Protein AF-W5U7S0-F1 (afdb_monomer)

Mean predicted aligned error: 13.11 Å

Sequence (199 aa):
SKKQFGIPKVQNPGPFTLYNASVSVSYALDIFGGNRRALEALMAQVDYQAFEFEAARLSLAGNVVSTAVRRASLQQQIALTQSLKDTQAQQLSIMQGRFAAGGVSQLDVRTQRTALAQIRASLPPLATQLAQADHQLAILLGVAPSKADFGDITLDSLHLPDTLPLTLPSTLARERPDIRASEALLHQASAKSAWRRRT

InterPro domains:
  IPR003423 Outer membrane efflux protein [PF02321] (17-142)
  IPR010131 Multidrug resistance outer membrane protein MdtP/Nodulation protein T-like [PTHR30203] (15-191)

Nearest PDB structures (foldseek):
  5iuy-assembly1_A  TM=9.440E-01  e=6.219E-05  Pseudomonas aeruginosa PAO1
  5azs-assembly1_B  TM=8.920E-01  e=3.068E-04  Pseudomonas aeruginosa PAO1
  1yc9-assembly1_A-3  TM=8.696E-01  e=5.134E-04  Vibrio cholerae
  5azs-assembly1_A  TM=8.030E-01  e=5.991E-04  Pseudomonas aeruginosa PAO1
  5azs-assembly1_C  TM=9.211E-01  e=2.666E-03  Pseudomonas aeruginosa PAO1

Radius of gyration: 40.39 Å; Cα contacts (8 Å, |Δi|>4): 119; chains: 1; bounding box: 61×87×137 Å

Secondary structure (DSSP, 8-state):
-----PPP----PPPP--------------TT-HHHHHHHHHHHHHHHHHHHHHHHHHHHHHHHHHHHHHHHHHHHHHHHHHHHHHHHHHHHHHHHHHHHTTSS-HHHHHHHHHHHHHHHHHHHHHHHHHHHHHHHHHHHTT--GGG-------GGG----S------HHHHHHT-HHHHHHHHHHHHHHHHHHHHT--

Structure (mmCIF, N/CA/C/O backbone):
data_AF-W5U7S0-F1
#
_entry.id   AF-W5U7S0-F1
#
loop_
_atom_site.group_PDB
_atom_site.id
_atom_site.type_symbol
_atom_site.label_atom_id
_atom_site.label_alt_id
_atom_site.label_comp_id
_atom_site.label_asym_id
_atom_site.label_entity_id
_atom_site.label_seq_id
_atom_site.pdbx_PDB_ins_code
_atom_site.Cartn_x
_atom_site.Cartn_y
_atom_site.Cartn_z
_atom_site.occupancy
_atom_site.B_iso_or_equiv
_atom_site.auth_seq_id
_atom_site.auth_comp_id
_atom_site.auth_asym_id
_atom_site.auth_atom_id
_atom_site.pdbx_PDB_model_num
ATOM 1 N N . SER A 1 1 ? 20.200 69.162 -93.479 1.00 37.00 1 SER A N 1
ATOM 2 C CA . SER A 1 1 ? 19.868 68.286 -94.621 1.00 37.00 1 SER A CA 1
ATOM 3 C C . SER A 1 1 ? 20.167 66.846 -94.237 1.00 37.00 1 SER A C 1
ATOM 5 O O . SER A 1 1 ? 21.325 66.591 -93.950 1.00 37.00 1 SER A O 1
ATOM 7 N N . LYS A 1 2 ? 19.148 65.961 -94.268 1.00 39.94 2 LYS A N 1
ATOM 8 C CA . LYS A 1 2 ? 19.224 64.475 -94.324 1.00 39.94 2 LYS A CA 1
ATOM 9 C C . LYS A 1 2 ? 19.850 63.768 -93.093 1.00 39.94 2 LYS A C 1
ATOM 11 O O . LYS A 1 2 ? 20.840 64.226 -92.562 1.00 39.94 2 LYS A O 1
ATOM 16 N N . LYS A 1 3 ? 19.368 62.630 -92.581 1.00 43.47 3 LYS A N 1
ATOM 17 C CA . LYS A 1 3 ? 18.414 61.607 -93.047 1.00 43.47 3 LYS A CA 1
ATOM 18 C C . LYS A 1 3 ? 17.966 60.791 -91.819 1.00 43.47 3 LYS A C 1
ATOM 20 O O . LYS A 1 3 ? 18.810 60.393 -91.022 1.00 43.47 3 LYS A O 1
ATOM 25 N N . GLN A 1 4 ? 16.670 60.504 -91.714 1.00 46.59 4 GLN A N 1
ATOM 26 C CA . GLN A 1 4 ? 16.141 59.392 -90.918 1.00 46.59 4 GLN A CA 1
ATOM 27 C C . GLN A 1 4 ? 16.740 58.072 -91.420 1.00 46.59 4 GLN A C 1
ATOM 29 O O . GLN A 1 4 ? 16.705 57.805 -92.621 1.00 46.59 4 GLN A O 1
ATOM 34 N N . PHE A 1 5 ? 17.238 57.247 -90.501 1.00 56.31 5 PHE A N 1
ATOM 35 C CA . PHE A 1 5 ? 17.503 55.830 -90.735 1.00 56.31 5 PHE A CA 1
ATOM 36 C C . PHE A 1 5 ? 16.676 55.029 -89.732 1.00 56.31 5 PHE A C 1
ATOM 38 O O . PHE A 1 5 ? 16.816 55.187 -88.521 1.00 56.31 5 PHE A O 1
ATOM 45 N N . GLY A 1 6 ? 15.738 54.250 -90.270 1.00 47.25 6 GLY A N 1
ATOM 46 C CA . GLY A 1 6 ? 14.812 53.428 -89.507 1.00 47.25 6 GLY A CA 1
ATOM 47 C C . GLY A 1 6 ? 15.520 52.279 -88.798 1.00 47.25 6 GLY A C 1
ATOM 48 O O . GLY A 1 6 ? 16.403 51.634 -89.358 1.00 47.25 6 GLY A O 1
ATOM 49 N N . ILE A 1 7 ? 15.084 52.013 -87.572 1.00 58.56 7 ILE A N 1
ATOM 50 C CA . ILE A 1 7 ? 15.405 50.784 -86.855 1.00 58.56 7 ILE A CA 1
ATOM 51 C C . ILE A 1 7 ? 14.443 49.712 -87.396 1.00 58.56 7 ILE A C 1
ATOM 53 O O . ILE A 1 7 ? 13.225 49.917 -87.320 1.00 58.56 7 ILE A O 1
ATOM 57 N N . PRO A 1 8 ? 14.923 48.602 -87.983 1.00 56.09 8 PRO A N 1
ATOM 58 C CA . PRO A 1 8 ? 14.043 47.510 -88.377 1.00 56.09 8 PRO A CA 1
ATOM 59 C C . PRO A 1 8 ? 13.369 46.947 -87.121 1.00 56.09 8 PRO A C 1
ATOM 61 O O . PRO A 1 8 ? 14.011 46.799 -86.083 1.00 56.09 8 PRO A O 1
ATOM 64 N N . LYS A 1 9 ? 12.061 46.671 -87.206 1.00 51.56 9 LYS A N 1
ATOM 65 C CA . LYS A 1 9 ? 11.277 46.049 -86.130 1.00 51.56 9 LYS A CA 1
ATOM 66 C C . LYS A 1 9 ? 12.031 44.832 -85.586 1.00 51.56 9 LYS A C 1
ATOM 68 O O . LYS A 1 9 ? 12.093 43.806 -86.257 1.00 51.56 9 LYS A O 1
ATOM 73 N N . VAL A 1 10 ? 12.576 44.937 -84.376 1.00 58.34 10 VAL A N 1
ATOM 74 C CA . VAL A 1 10 ? 13.098 43.776 -83.656 1.00 58.34 10 VAL A CA 1
ATOM 75 C C . VAL A 1 10 ? 11.875 42.969 -83.237 1.00 58.34 10 VAL A C 1
ATOM 77 O O . VAL A 1 10 ? 11.092 43.407 -82.394 1.00 58.34 10 VAL A O 1
ATOM 80 N N . GLN A 1 11 ? 11.644 41.835 -83.894 1.00 57.44 11 GLN A N 1
ATOM 81 C CA . GLN A 1 11 ? 10.646 40.872 -83.444 1.00 57.44 11 GLN A CA 1
ATOM 82 C C . GLN A 1 11 ? 11.037 40.421 -82.040 1.00 57.44 11 GLN A C 1
ATOM 84 O O . GLN A 1 11 ? 12.089 39.820 -81.854 1.00 57.44 11 GLN A O 1
ATOM 89 N N . ASN A 1 12 ? 10.203 40.761 -81.058 1.00 61.00 12 ASN A N 1
ATOM 90 C CA . ASN A 1 12 ? 10.312 40.247 -79.702 1.00 61.00 12 ASN A CA 1
ATOM 91 C C . ASN A 1 12 ? 10.083 38.729 -79.786 1.00 61.00 12 ASN A C 1
ATOM 93 O O . ASN A 1 12 ? 8.959 38.337 -80.123 1.00 61.00 12 ASN A O 1
ATOM 97 N N . PRO A 1 13 ? 11.096 37.865 -79.584 1.00 59.59 13 PRO A N 1
ATOM 98 C CA . PRO A 1 13 ? 10.828 36.439 -79.559 1.00 59.59 13 PRO A CA 1
ATOM 99 C C . PRO A 1 13 ? 9.869 36.194 -78.388 1.00 59.59 13 PRO A C 1
ATOM 101 O O . PRO A 1 13 ? 10.091 36.690 -77.284 1.00 59.59 13 PRO A O 1
ATOM 104 N N . GLY A 1 14 ? 8.744 35.528 -78.661 1.00 67.31 14 GLY A N 1
ATOM 105 C CA . GLY A 1 14 ? 7.727 35.227 -77.651 1.00 67.31 14 GLY A CA 1
ATOM 106 C C . GLY A 1 14 ? 8.320 34.491 -76.438 1.00 67.31 14 GLY A C 1
ATOM 107 O O . GLY A 1 14 ? 9.443 33.992 -76.518 1.00 67.31 14 GLY A O 1
ATOM 108 N N . PRO A 1 15 ? 7.595 34.423 -75.307 1.00 66.44 15 PRO A N 1
ATOM 109 C CA . PRO A 1 15 ? 8.116 33.858 -74.063 1.00 66.44 15 PRO A CA 1
ATOM 110 C C . PRO A 1 15 ? 8.711 32.463 -74.300 1.00 66.44 15 PRO A C 1
ATOM 112 O O . PRO A 1 15 ? 8.014 31.551 -74.738 1.00 66.44 15 PRO A O 1
ATOM 115 N N . PHE A 1 16 ? 10.004 32.293 -74.021 1.00 62.03 16 PHE A N 1
ATOM 116 C CA . PHE A 1 16 ? 10.642 30.981 -74.078 1.00 62.03 16 PHE A CA 1
ATOM 117 C C . PHE A 1 16 ? 10.167 30.150 -72.884 1.00 62.03 16 PHE A C 1
ATOM 119 O O . PHE A 1 16 ? 10.382 30.529 -71.733 1.00 62.03 16 PHE A O 1
ATOM 126 N N . THR A 1 17 ? 9.532 29.006 -73.135 1.00 61.06 17 THR A N 1
ATOM 127 C CA . THR A 1 17 ? 9.261 28.013 -72.090 1.00 61.06 17 THR A CA 1
ATOM 128 C C . THR A 1 17 ? 10.435 27.041 -72.021 1.00 61.06 17 THR A C 1
ATOM 130 O O . THR A 1 17 ? 10.633 26.223 -72.916 1.00 61.06 17 THR A O 1
ATOM 133 N N . LEU A 1 18 ? 11.239 27.148 -70.963 1.00 56.88 18 LEU A N 1
ATOM 134 C CA . LEU A 1 18 ? 12.304 26.195 -70.651 1.00 56.88 18 LEU A CA 1
ATOM 135 C C . LEU A 1 18 ? 11.696 24.974 -69.953 1.00 56.88 18 LEU A C 1
ATOM 137 O O . LEU A 1 18 ? 11.350 25.032 -68.775 1.00 56.88 18 LEU A O 1
ATOM 141 N N . TYR A 1 19 ? 11.581 23.861 -70.674 1.00 59.75 19 TYR A N 1
ATOM 142 C CA . TYR A 1 19 ? 11.268 22.561 -70.086 1.00 59.75 19 TYR A CA 1
ATOM 143 C C . TYR A 1 19 ? 12.571 21.881 -69.679 1.00 59.75 19 TYR A C 1
ATOM 145 O O . TYR A 1 19 ? 13.321 21.407 -70.530 1.00 59.75 19 TYR A O 1
ATOM 153 N N . ASN A 1 20 ? 12.855 21.856 -68.378 1.00 65.00 20 ASN A N 1
ATOM 154 C CA . ASN A 1 20 ? 14.036 21.190 -67.845 1.00 65.00 20 ASN A CA 1
ATOM 155 C C . ASN A 1 20 ? 13.622 19.850 -67.221 1.00 65.00 20 ASN A C 1
ATOM 157 O O . ASN A 1 20 ? 12.945 19.823 -66.195 1.00 65.00 20 ASN A O 1
ATOM 161 N N . ALA A 1 21 ? 14.010 18.743 -67.852 1.00 61.62 21 ALA A N 1
ATOM 162 C CA . ALA A 1 21 ? 13.892 17.401 -67.292 1.00 61.62 21 ALA A CA 1
ATOM 163 C C . ALA A 1 21 ? 15.262 16.999 -66.735 1.00 61.62 21 ALA A C 1
ATOM 165 O O . ALA A 1 21 ? 16.101 16.451 -67.446 1.00 61.62 21 ALA A O 1
ATOM 166 N N . SER A 1 22 ? 15.523 17.332 -65.471 1.00 67.12 22 SER A N 1
ATOM 167 C CA . SER A 1 22 ? 16.772 16.973 -64.797 1.00 67.12 22 SER A CA 1
ATOM 168 C C . SER A 1 22 ? 16.581 15.717 -63.950 1.00 67.12 22 SER A C 1
ATOM 170 O O . SER A 1 22 ? 15.750 15.705 -63.043 1.00 67.12 22 SER A O 1
ATOM 172 N N . VAL A 1 23 ? 17.386 14.685 -64.199 1.00 58.72 23 VAL A N 1
ATOM 173 C CA . VAL A 1 23 ? 17.560 13.564 -63.267 1.00 58.72 23 VAL A CA 1
ATOM 174 C C . VAL A 1 23 ? 18.773 13.876 -62.396 1.00 58.72 23 VAL A C 1
ATOM 176 O O . VAL A 1 23 ? 19.900 13.911 -62.884 1.00 58.72 23 VAL A O 1
ATOM 179 N N . SER A 1 24 ? 18.541 14.131 -61.110 1.00 62.22 24 SER A N 1
ATOM 180 C CA . SER A 1 24 ? 19.610 14.377 -60.140 1.00 62.22 24 SER A CA 1
ATOM 181 C C . SER A 1 24 ? 20.087 13.052 -59.553 1.00 62.22 24 SER A C 1
ATOM 183 O O . SER A 1 24 ? 19.352 12.405 -58.811 1.00 62.22 24 SER A O 1
ATOM 185 N N . VAL A 1 25 ? 21.322 12.657 -59.865 1.00 57.81 25 VAL A N 1
ATOM 186 C CA . VAL A 1 25 ? 22.004 11.531 -59.214 1.00 57.81 25 VAL A CA 1
ATOM 187 C C . VAL A 1 25 ? 23.041 12.103 -58.256 1.00 57.81 25 VAL A C 1
ATOM 189 O O . VAL A 1 25 ? 23.973 12.781 -58.684 1.00 57.81 25 VAL A O 1
ATOM 192 N N . SER A 1 26 ? 22.882 11.848 -56.959 1.00 67.62 26 SER A N 1
ATOM 193 C CA . SER A 1 26 ? 23.870 12.199 -55.939 1.00 67.62 26 SER A CA 1
ATOM 194 C C . SER A 1 26 ? 24.458 10.931 -55.325 1.00 67.62 26 SER A C 1
ATOM 196 O O . SER A 1 26 ? 23.743 10.002 -54.956 1.00 67.62 26 SER A O 1
ATOM 198 N N . TYR A 1 27 ? 25.785 10.890 -55.223 1.00 58.25 27 TYR A N 1
ATOM 199 C CA . TYR A 1 27 ? 26.522 9.817 -54.565 1.00 58.25 27 TYR A CA 1
ATOM 200 C C . TYR A 1 27 ? 27.397 10.436 -53.476 1.00 58.25 27 TYR A C 1
ATOM 202 O O . TYR A 1 27 ? 28.371 11.129 -53.767 1.00 58.25 27 TYR A O 1
ATOM 210 N N . ALA A 1 28 ? 27.017 10.239 -52.214 1.00 62.66 28 ALA A N 1
ATOM 211 C CA . ALA A 1 28 ? 27.790 10.713 -51.074 1.00 62.66 28 ALA A CA 1
ATOM 212 C C . ALA A 1 28 ? 28.857 9.667 -50.719 1.00 62.66 28 ALA A C 1
ATOM 214 O O . ALA A 1 28 ? 28.530 8.608 -50.184 1.00 62.66 28 ALA A O 1
ATOM 215 N N . LEU A 1 29 ? 30.132 9.947 -51.010 1.00 63.94 29 LEU A N 1
ATOM 216 C CA . LEU A 1 29 ? 31.227 9.108 -50.523 1.00 63.94 29 LEU A CA 1
ATOM 217 C C . LEU A 1 29 ? 31.377 9.274 -49.004 1.00 63.94 29 LEU A C 1
ATOM 219 O O . LEU A 1 29 ? 31.714 10.354 -48.520 1.00 63.94 29 LEU A O 1
ATOM 223 N N . ASP A 1 30 ? 31.192 8.187 -48.255 1.00 71.38 30 ASP A N 1
ATOM 224 C CA . ASP A 1 30 ? 31.354 8.162 -46.797 1.00 71.38 30 ASP A CA 1
ATOM 225 C C . ASP A 1 30 ? 32.829 8.004 -46.373 1.00 71.38 30 ASP A C 1
ATOM 227 O O . ASP A 1 30 ? 33.214 7.044 -45.709 1.00 71.38 30 ASP A O 1
ATOM 231 N N . ILE A 1 31 ? 33.686 8.943 -46.787 1.00 69.06 31 ILE A N 1
ATOM 232 C CA . ILE A 1 31 ? 35.148 8.886 -46.563 1.00 69.06 31 ILE A CA 1
ATOM 233 C C . ILE A 1 31 ? 35.494 8.940 -45.064 1.00 69.06 31 ILE A C 1
ATOM 235 O O . ILE A 1 31 ? 36.498 8.385 -44.623 1.00 69.06 31 ILE A O 1
ATOM 239 N N . PHE A 1 32 ? 34.642 9.588 -44.266 1.00 68.75 32 PHE A N 1
ATOM 240 C CA . PHE A 1 32 ? 34.868 9.824 -42.839 1.00 68.75 32 PHE A CA 1
ATOM 241 C C . PHE A 1 32 ? 33.962 8.986 -41.919 1.00 68.75 32 PHE A C 1
ATOM 243 O O . PHE A 1 32 ? 34.049 9.122 -40.698 1.00 68.75 32 PHE A O 1
ATOM 250 N N . GLY A 1 33 ? 33.119 8.107 -42.474 1.00 76.81 33 GLY A N 1
ATOM 251 C CA . GLY A 1 33 ? 32.247 7.211 -41.709 1.00 76.81 33 GLY A CA 1
ATOM 252 C C . GLY A 1 33 ? 31.030 7.889 -41.064 1.00 76.81 33 GLY A C 1
ATOM 253 O O . GLY A 1 33 ? 30.517 7.388 -40.064 1.00 76.81 33 GLY A O 1
ATOM 254 N N . GLY A 1 34 ? 30.580 9.033 -41.580 1.00 78.31 34 GLY A N 1
ATOM 255 C CA . GLY A 1 34 ? 29.434 9.789 -41.075 1.00 78.31 34 GLY A CA 1
ATOM 256 C C . GLY A 1 34 ? 28.130 8.991 -41.103 1.00 78.31 34 GLY A C 1
ATOM 257 O O . GLY A 1 34 ? 27.414 8.981 -40.102 1.00 78.31 34 GLY A O 1
ATOM 258 N N . ASN A 1 35 ? 27.857 8.247 -42.180 1.00 82.62 35 ASN A N 1
ATOM 259 C CA . ASN A 1 35 ? 26.662 7.396 -42.250 1.00 82.62 35 ASN A CA 1
ATOM 260 C C . ASN A 1 35 ? 26.755 6.232 -41.260 1.00 82.62 35 ASN A C 1
ATOM 262 O O . ASN A 1 35 ? 25.774 5.904 -40.593 1.00 82.62 35 ASN A O 1
ATOM 266 N N . ARG A 1 36 ? 27.952 5.652 -41.095 1.00 84.88 36 ARG A N 1
ATOM 267 C CA . ARG A 1 36 ? 28.197 4.621 -40.076 1.00 84.88 36 ARG A CA 1
ATOM 268 C C . ARG A 1 36 ? 27.944 5.146 -38.658 1.00 84.88 36 ARG A C 1
ATOM 270 O O . ARG A 1 36 ? 27.287 4.463 -37.880 1.00 84.88 36 ARG A O 1
ATOM 277 N N . ARG A 1 37 ? 28.415 6.353 -38.322 1.00 83.25 37 ARG A N 1
ATOM 278 C CA . ARG A 1 37 ? 28.187 6.977 -37.002 1.00 83.25 37 ARG A CA 1
ATOM 279 C C . ARG A 1 37 ? 26.733 7.392 -36.785 1.00 83.25 37 ARG A C 1
ATOM 281 O O . ARG A 1 37 ? 26.236 7.274 -35.669 1.00 83.25 37 ARG A O 1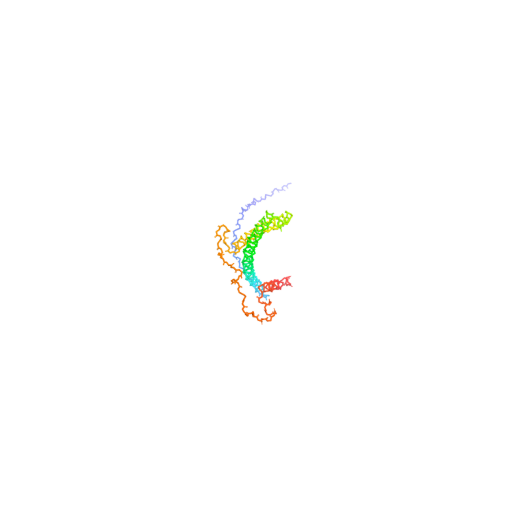
ATOM 288 N N . ALA A 1 38 ? 26.039 7.835 -37.832 1.00 85.00 38 ALA A N 1
ATOM 289 C CA . ALA A 1 38 ? 24.606 8.108 -37.770 1.00 85.00 38 ALA A CA 1
ATOM 290 C C . ALA A 1 38 ? 23.805 6.828 -37.481 1.00 85.00 38 ALA A C 1
ATOM 292 O O . ALA A 1 38 ? 22.934 6.839 -36.613 1.00 85.00 38 ALA A O 1
ATOM 293 N N . LEU A 1 39 ? 24.145 5.716 -38.142 1.00 88.69 39 LEU A N 1
ATOM 294 C CA . LEU A 1 39 ? 23.551 4.408 -37.865 1.00 88.69 39 LEU A CA 1
ATOM 295 C C . LEU A 1 39 ? 23.853 3.937 -36.434 1.00 88.69 39 LEU A C 1
ATOM 297 O O . LEU A 1 39 ? 22.938 3.524 -35.734 1.00 88.69 39 LEU A O 1
ATOM 301 N N . GLU A 1 40 ? 25.098 4.066 -35.969 1.00 88.88 40 GLU A N 1
ATOM 302 C CA . GLU A 1 40 ? 25.499 3.734 -34.591 1.00 88.88 40 GLU A CA 1
ATOM 303 C C . GLU A 1 40 ? 24.697 4.537 -33.549 1.00 88.88 40 GLU A C 1
ATOM 305 O O . GLU A 1 40 ? 24.212 3.980 -32.568 1.00 88.88 40 GLU A O 1
ATOM 310 N N . ALA A 1 41 ? 24.475 5.834 -33.791 1.00 89.12 41 ALA A N 1
ATOM 311 C CA . ALA A 1 41 ? 23.640 6.669 -32.929 1.00 89.12 41 ALA A CA 1
ATOM 312 C C . ALA A 1 41 ? 22.159 6.245 -32.933 1.00 89.12 41 ALA A C 1
ATOM 314 O O . ALA A 1 41 ? 21.483 6.364 -31.909 1.00 89.12 41 ALA A O 1
ATOM 315 N N . LEU A 1 42 ? 21.636 5.783 -34.073 1.00 91.25 42 LEU A N 1
ATOM 316 C CA . LEU A 1 42 ? 20.272 5.256 -34.172 1.00 91.25 42 LEU A CA 1
ATOM 317 C C . LEU A 1 42 ? 20.139 3.911 -33.452 1.00 91.25 42 LEU A C 1
ATOM 319 O O . LEU A 1 42 ? 19.160 3.708 -32.745 1.00 91.25 42 LEU A O 1
ATOM 323 N N . MET A 1 43 ? 21.134 3.029 -33.561 1.00 94.12 43 MET A N 1
ATOM 324 C CA . MET A 1 43 ? 21.162 1.765 -32.818 1.00 94.12 43 MET A CA 1
ATOM 325 C C . MET A 1 43 ? 21.185 2.012 -31.305 1.00 94.12 43 MET A C 1
ATOM 327 O O . MET A 1 43 ? 20.338 1.482 -30.595 1.00 94.12 43 MET A O 1
ATOM 331 N N . ALA A 1 44 ? 22.042 2.919 -30.824 1.00 90.94 44 ALA A N 1
ATOM 332 C CA . ALA A 1 44 ? 22.070 3.300 -29.410 1.00 90.94 44 ALA A CA 1
ATOM 333 C C . ALA A 1 44 ? 20.735 3.911 -28.924 1.00 90.94 44 ALA A C 1
ATOM 335 O O . ALA A 1 44 ? 20.353 3.747 -27.768 1.00 90.94 44 ALA A O 1
ATOM 336 N N . GLN A 1 45 ? 19.988 4.595 -29.801 1.00 92.00 45 GLN A N 1
ATOM 337 C CA . GLN A 1 45 ? 18.641 5.085 -29.482 1.00 92.00 45 GLN A CA 1
ATOM 338 C C . GLN A 1 45 ? 17.624 3.944 -29.327 1.00 92.00 45 GLN A C 1
ATOM 340 O O . GLN A 1 45 ? 16.737 4.046 -28.479 1.00 92.00 45 GLN A O 1
ATOM 345 N N . VAL A 1 46 ? 17.732 2.889 -30.139 1.00 94.50 46 VAL A N 1
ATOM 346 C CA . VAL A 1 46 ? 16.895 1.685 -30.014 1.00 94.50 46 VAL A CA 1
ATOM 347 C C . VAL A 1 46 ? 17.196 0.974 -28.696 1.00 94.50 46 VAL A C 1
ATOM 349 O O . VAL A 1 46 ? 16.263 0.654 -27.961 1.00 94.50 46 VAL A O 1
ATOM 352 N N . ASP A 1 47 ? 18.476 0.810 -28.354 1.00 92.75 47 ASP A N 1
ATOM 353 C CA . ASP A 1 47 ? 18.894 0.197 -27.087 1.00 92.75 47 ASP A CA 1
ATOM 354 C C . ASP A 1 47 ? 18.352 0.978 -25.881 1.00 92.75 47 ASP A C 1
ATOM 356 O O . ASP A 1 47 ? 17.769 0.392 -24.970 1.00 92.75 47 ASP A O 1
ATOM 360 N N . TYR A 1 48 ? 18.454 2.312 -25.907 1.00 92.88 48 TYR A N 1
ATOM 361 C CA . TYR A 1 48 ? 17.868 3.175 -24.878 1.00 92.88 48 TYR A CA 1
ATOM 362 C C . TYR A 1 48 ? 16.365 2.918 -24.691 1.00 92.88 48 TYR A C 1
ATOM 364 O O . TYR A 1 48 ? 15.903 2.727 -23.570 1.00 92.88 48 TYR A O 1
ATOM 372 N N . GLN A 1 49 ? 15.601 2.879 -25.787 1.00 93.62 49 GLN A N 1
ATOM 373 C CA . GLN A 1 49 ? 14.155 2.638 -25.731 1.00 93.62 49 GLN A CA 1
ATOM 374 C C . GLN A 1 49 ? 13.818 1.247 -25.180 1.00 93.62 49 GLN A C 1
ATOM 376 O O . GLN A 1 49 ? 12.851 1.107 -24.431 1.00 93.62 49 GLN A O 1
ATOM 381 N N . ALA A 1 50 ? 14.615 0.231 -25.516 1.00 93.94 50 ALA A N 1
ATOM 382 C CA . ALA A 1 50 ? 14.446 -1.116 -24.980 1.00 93.94 50 ALA A CA 1
ATOM 383 C C . ALA A 1 50 ? 14.684 -1.159 -23.461 1.00 93.94 50 ALA A C 1
ATOM 385 O O . ALA A 1 50 ? 13.907 -1.777 -22.731 1.00 93.94 50 ALA A O 1
ATOM 386 N N . PHE A 1 51 ? 15.715 -0.468 -22.968 1.00 92.56 51 PHE A N 1
ATOM 387 C CA . PHE A 1 51 ? 15.999 -0.401 -21.534 1.00 92.56 51 PHE A CA 1
ATOM 388 C C . PHE A 1 51 ? 14.965 0.415 -20.754 1.00 92.56 51 PHE A C 1
ATOM 390 O O . PHE A 1 51 ? 14.569 -0.005 -19.670 1.00 92.56 51 PHE A O 1
ATOM 397 N N . GLU A 1 52 ? 14.457 1.513 -21.314 1.00 92.00 52 GLU A N 1
ATOM 398 C CA . GLU A 1 52 ? 13.348 2.271 -20.717 1.00 92.00 52 GLU A CA 1
ATOM 399 C C . GLU A 1 52 ? 12.073 1.423 -20.599 1.00 92.00 52 GLU A C 1
ATOM 401 O O . GLU A 1 52 ? 11.368 1.481 -19.590 1.00 92.00 52 GLU A O 1
ATOM 406 N N . PHE A 1 53 ? 11.785 0.587 -21.601 1.00 94.00 53 PHE A N 1
ATOM 407 C CA . PHE A 1 53 ? 10.658 -0.342 -21.544 1.00 94.00 53 PHE A CA 1
ATOM 408 C C . PHE A 1 53 ? 10.825 -1.384 -20.429 1.00 94.00 53 PHE A C 1
ATOM 410 O O . PHE A 1 53 ? 9.893 -1.622 -19.658 1.00 94.00 53 PHE A O 1
ATOM 417 N N . GLU A 1 54 ? 12.014 -1.978 -20.305 1.00 91.31 54 GLU A N 1
ATOM 418 C CA . GLU A 1 54 ? 12.299 -2.946 -19.242 1.00 91.31 54 GLU A CA 1
ATOM 419 C C . GLU A 1 54 ? 12.246 -2.290 -17.852 1.00 91.31 54 GLU A C 1
ATOM 421 O O . GLU A 1 54 ? 11.661 -2.851 -16.923 1.00 91.31 54 GLU A O 1
ATOM 426 N N . ALA A 1 55 ? 12.766 -1.063 -17.717 1.00 87.06 55 ALA A N 1
ATOM 427 C CA . ALA A 1 55 ? 12.650 -0.263 -16.498 1.00 87.06 55 ALA A CA 1
ATOM 428 C C . ALA A 1 55 ? 11.179 -0.057 -16.112 1.00 87.06 55 ALA A C 1
ATOM 430 O O . ALA A 1 55 ? 10.785 -0.340 -14.979 1.00 87.06 55 ALA A O 1
ATOM 431 N N . ALA A 1 56 ? 10.350 0.376 -17.067 1.00 89.50 56 ALA A N 1
ATOM 432 C CA . ALA A 1 56 ? 8.926 0.598 -16.851 1.00 89.50 56 ALA A CA 1
ATOM 433 C C . ALA A 1 56 ? 8.202 -0.690 -16.432 1.00 89.50 56 ALA A C 1
ATOM 435 O O . ALA A 1 56 ? 7.384 -0.666 -15.510 1.00 89.50 56 ALA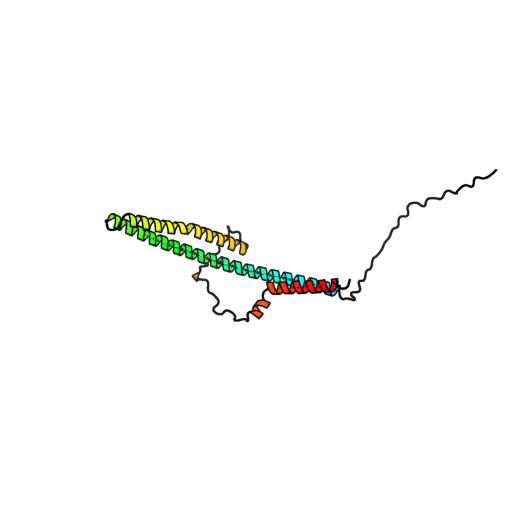 A O 1
ATOM 436 N N . ARG A 1 57 ? 8.531 -1.830 -17.054 1.00 93.19 57 ARG A N 1
ATOM 437 C CA . ARG A 1 57 ? 7.972 -3.141 -16.697 1.00 93.19 57 ARG A CA 1
ATOM 438 C C . ARG A 1 57 ? 8.354 -3.557 -15.277 1.00 93.19 57 ARG A C 1
ATOM 440 O O . ARG A 1 57 ? 7.488 -4.008 -14.524 1.00 93.19 57 ARG A O 1
ATOM 447 N N . LEU A 1 58 ? 9.620 -3.392 -14.901 1.00 89.00 58 LEU A N 1
ATOM 448 C CA . LEU A 1 58 ? 10.100 -3.709 -13.558 1.00 89.00 58 LEU A CA 1
ATOM 449 C C . LEU A 1 58 ? 9.437 -2.812 -12.504 1.00 89.00 58 LEU A C 1
ATOM 451 O O . LEU A 1 58 ? 8.968 -3.306 -11.478 1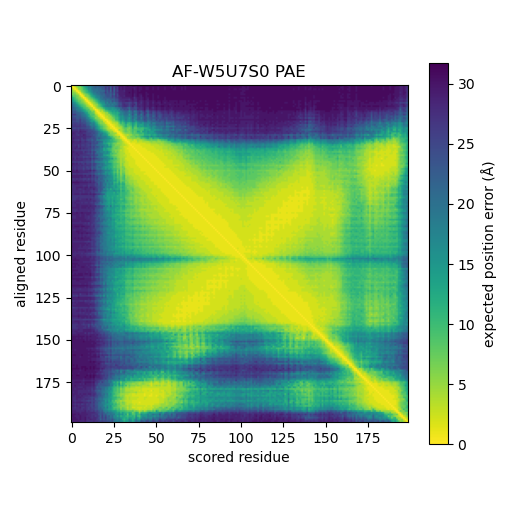.00 89.00 58 LEU A O 1
ATOM 455 N N . SER A 1 59 ? 9.336 -1.508 -12.771 1.00 88.00 59 SER A N 1
ATOM 456 C CA . SER A 1 59 ? 8.621 -0.570 -11.902 1.00 88.00 59 SER A CA 1
ATOM 457 C C . SER A 1 59 ? 7.139 -0.921 -11.771 1.00 88.00 59 SER A C 1
ATOM 459 O O . SER A 1 59 ? 6.604 -0.881 -10.664 1.00 88.00 59 SER A O 1
ATOM 461 N N . LEU A 1 60 ? 6.474 -1.309 -12.864 1.00 91.69 60 LEU A N 1
ATOM 462 C CA . LEU A 1 60 ? 5.080 -1.753 -12.835 1.00 91.69 60 LEU A CA 1
ATOM 463 C C . LEU A 1 60 ? 4.912 -2.992 -11.949 1.00 91.69 60 LEU A C 1
ATOM 465 O O . LEU A 1 60 ? 4.060 -2.990 -11.063 1.00 91.69 60 LEU A O 1
ATOM 469 N N . ALA A 1 61 ? 5.753 -4.013 -12.134 1.00 89.19 61 ALA A N 1
ATOM 470 C CA . ALA A 1 61 ? 5.725 -5.225 -11.317 1.00 89.19 61 ALA A CA 1
ATOM 471 C C . ALA A 1 61 ? 5.949 -4.915 -9.827 1.00 89.19 61 ALA A C 1
ATOM 473 O O . ALA A 1 61 ? 5.188 -5.380 -8.977 1.00 89.19 61 ALA A O 1
ATOM 474 N N . GLY A 1 62 ? 6.937 -4.072 -9.506 1.00 88.00 62 GLY A N 1
ATOM 475 C CA . GLY A 1 62 ? 7.201 -3.637 -8.133 1.00 88.00 62 GLY A CA 1
ATOM 476 C C . GLY A 1 62 ? 6.022 -2.886 -7.511 1.00 88.00 62 GLY A C 1
ATOM 477 O O . GLY A 1 62 ? 5.640 -3.161 -6.372 1.00 88.00 62 GLY A O 1
ATOM 478 N N . ASN A 1 63 ? 5.391 -1.987 -8.270 1.00 90.38 63 ASN A N 1
ATOM 479 C CA . ASN A 1 63 ? 4.211 -1.253 -7.820 1.00 90.38 63 ASN A CA 1
ATOM 480 C C . ASN A 1 63 ? 3.008 -2.177 -7.589 1.00 90.38 63 ASN A C 1
ATOM 482 O O . ASN A 1 63 ? 2.304 -2.000 -6.595 1.00 90.38 63 ASN A O 1
ATOM 486 N N . VAL A 1 64 ? 2.784 -3.175 -8.453 1.00 92.38 64 VAL A N 1
ATOM 487 C CA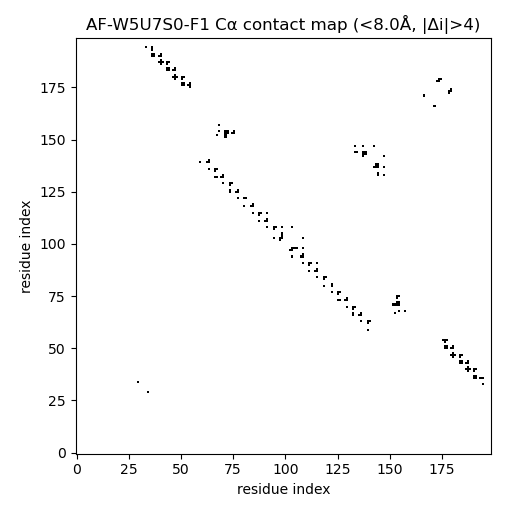 . VAL A 1 64 ? 1.722 -4.182 -8.271 1.00 92.38 64 VAL A CA 1
ATOM 488 C C . VAL A 1 64 ? 1.934 -4.954 -6.970 1.00 92.38 64 VAL A C 1
ATOM 490 O O . VAL A 1 64 ? 1.031 -4.994 -6.136 1.00 92.38 64 VAL A O 1
ATOM 493 N N . VAL A 1 65 ? 3.134 -5.504 -6.757 1.00 90.69 65 VAL A N 1
ATOM 494 C CA . VAL A 1 65 ? 3.455 -6.290 -5.553 1.00 90.69 65 VAL A CA 1
ATOM 495 C C . VAL A 1 65 ? 3.324 -5.440 -4.289 1.00 90.69 65 VAL A C 1
ATOM 497 O O . VAL A 1 65 ? 2.642 -5.839 -3.347 1.00 90.69 65 VAL A O 1
ATOM 500 N N . SER A 1 66 ? 3.911 -4.240 -4.275 1.00 91.31 66 SER A N 1
ATOM 501 C CA . SER A 1 66 ? 3.832 -3.321 -3.131 1.00 91.31 66 SER A CA 1
ATOM 502 C C . SER A 1 66 ? 2.383 -2.946 -2.790 1.00 91.31 66 SER A C 1
ATOM 504 O O . SER A 1 66 ? 1.980 -2.976 -1.624 1.00 91.31 66 SER A O 1
ATOM 506 N N . THR A 1 67 ? 1.564 -2.663 -3.809 1.00 93.12 67 THR A N 1
ATOM 507 C CA . THR A 1 67 ? 0.144 -2.329 -3.619 1.00 93.12 67 THR A CA 1
ATOM 508 C C . THR A 1 67 ? -0.645 -3.526 -3.084 1.00 93.12 67 THR A C 1
ATOM 510 O O . THR A 1 67 ? -1.444 -3.358 -2.163 1.00 93.12 67 THR A O 1
ATOM 513 N N . ALA A 1 68 ? -0.387 -4.736 -3.591 1.00 91.50 68 ALA A N 1
ATOM 514 C CA . ALA A 1 68 ? -1.034 -5.958 -3.117 1.00 91.50 68 ALA A CA 1
ATOM 515 C C . ALA A 1 68 ? -0.694 -6.265 -1.646 1.00 91.50 68 ALA A C 1
ATOM 517 O O . ALA A 1 68 ? -1.592 -6.532 -0.849 1.00 91.50 68 ALA A O 1
ATOM 518 N N . VAL A 1 69 ? 0.578 -6.141 -1.251 1.00 91.19 69 VAL A N 1
ATOM 519 C CA . VAL A 1 69 ? 1.005 -6.313 0.151 1.00 91.19 69 VAL A CA 1
ATOM 520 C C . VAL A 1 69 ? 0.361 -5.260 1.056 1.00 91.19 69 VAL A C 1
ATOM 522 O O . VAL A 1 69 ? -0.131 -5.581 2.140 1.00 91.19 69 VAL A O 1
ATOM 525 N N . ARG A 1 70 ? 0.310 -3.997 0.611 1.00 93.50 70 ARG A N 1
ATOM 526 C CA . ARG A 1 70 ? -0.357 -2.918 1.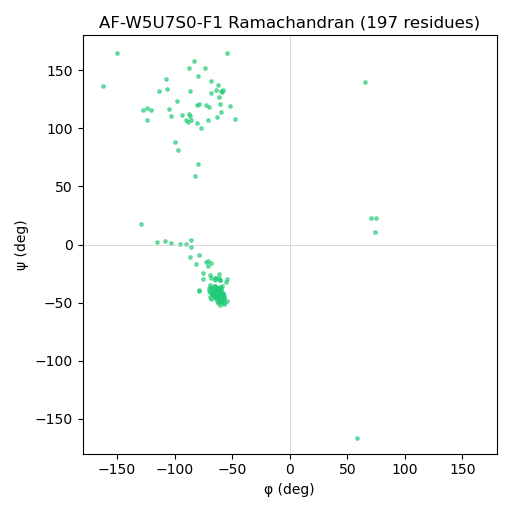354 1.00 93.50 70 ARG A CA 1
ATOM 527 C C . ARG A 1 70 ? -1.845 -3.207 1.547 1.00 93.50 70 ARG A C 1
ATOM 529 O O . ARG A 1 70 ? -2.349 -3.031 2.655 1.00 93.50 70 ARG A O 1
ATOM 536 N N . ARG A 1 71 ? -2.535 -3.665 0.500 1.00 94.31 71 ARG A N 1
ATOM 537 C CA . ARG A 1 71 ? -3.943 -4.079 0.560 1.00 94.31 71 ARG A CA 1
ATOM 538 C C . ARG A 1 71 ? -4.149 -5.183 1.601 1.00 94.31 71 ARG A C 1
ATOM 540 O O . ARG A 1 71 ? -4.975 -5.015 2.494 1.00 94.31 71 ARG A O 1
ATOM 547 N N . ALA A 1 72 ? -3.351 -6.249 1.540 1.00 92.12 72 ALA A N 1
ATOM 548 C CA . ALA A 1 72 ? -3.420 -7.370 2.479 1.00 92.12 72 ALA A CA 1
ATOM 549 C C . ALA A 1 72 ? -3.197 -6.924 3.939 1.00 92.12 72 ALA A C 1
ATOM 551 O O . ALA A 1 72 ? -3.925 -7.324 4.848 1.00 92.12 72 ALA A O 1
ATOM 552 N N . SER A 1 73 ? -2.230 -6.029 4.169 1.00 94.12 73 SER A N 1
ATOM 553 C CA . SER A 1 73 ? -1.979 -5.434 5.488 1.00 94.12 73 SER A CA 1
ATOM 554 C C . SER A 1 73 ? -3.176 -4.626 6.006 1.00 94.12 73 SER A C 1
ATOM 556 O O . SER A 1 73 ? -3.529 -4.730 7.180 1.00 94.12 73 SER A O 1
ATOM 558 N N . LEU A 1 74 ? -3.830 -3.842 5.144 1.00 95.69 74 LEU A N 1
ATOM 559 C CA . LEU A 1 74 ? -5.013 -3.056 5.508 1.00 95.69 74 LEU A CA 1
ATOM 560 C C . LEU A 1 74 ? -6.210 -3.946 5.852 1.00 95.69 74 LEU A C 1
ATOM 562 O O . LEU A 1 74 ? -6.884 -3.687 6.849 1.00 95.69 74 LEU A O 1
ATOM 566 N N . GLN A 1 75 ? -6.443 -5.015 5.083 1.00 95.12 75 GLN A N 1
ATOM 567 C CA . GLN A 1 75 ? -7.476 -6.009 5.397 1.00 95.12 75 GLN A CA 1
ATOM 568 C C . GLN A 1 75 ? -7.247 -6.616 6.788 1.00 95.12 75 GLN A C 1
ATOM 570 O O . GLN A 1 75 ? -8.176 -6.664 7.598 1.00 95.12 75 GLN A O 1
ATOM 575 N N . GLN A 1 76 ? -6.002 -6.983 7.110 1.00 94.44 76 GLN A N 1
ATOM 576 C CA . GLN A 1 76 ? -5.665 -7.540 8.421 1.00 94.44 76 GLN A CA 1
ATOM 577 C C . GLN A 1 76 ? -5.830 -6.521 9.558 1.00 94.44 76 GLN A C 1
ATOM 579 O O . GLN A 1 76 ? -6.376 -6.845 10.613 1.00 94.44 76 GLN A O 1
ATOM 584 N N . GLN A 1 77 ? -5.423 -5.266 9.351 1.00 96.38 77 GLN A N 1
ATOM 585 C CA . GLN A 1 77 ? -5.633 -4.192 10.330 1.00 96.38 77 GLN A CA 1
ATOM 586 C C . GLN A 1 77 ? -7.121 -3.942 10.600 1.00 96.38 77 GLN A C 1
ATOM 588 O O . GLN A 1 77 ? -7.511 -3.751 11.755 1.00 96.38 77 GLN A O 1
ATOM 593 N N . ILE A 1 78 ? -7.962 -3.974 9.561 1.00 97.31 78 ILE A N 1
ATOM 594 C CA . ILE A 1 78 ? -9.418 -3.863 9.701 1.00 97.31 78 ILE A CA 1
ATOM 595 C C . ILE A 1 78 ? -9.953 -5.038 10.518 1.00 97.31 78 ILE A C 1
ATOM 597 O O . ILE A 1 78 ? -10.639 -4.802 11.510 1.00 97.31 78 ILE A O 1
ATOM 601 N N . ALA A 1 79 ? -9.595 -6.277 10.167 1.00 96.19 79 ALA A N 1
ATOM 602 C CA . ALA A 1 79 ? -10.049 -7.474 10.874 1.00 96.19 79 ALA A CA 1
ATOM 603 C C . ALA A 1 79 ? -9.684 -7.443 12.370 1.00 96.19 79 ALA A C 1
ATOM 605 O O . ALA A 1 79 ? -10.543 -7.651 13.233 1.00 96.19 79 ALA A O 1
ATOM 606 N N . LEU A 1 80 ? -8.436 -7.089 12.693 1.00 96.75 80 LEU A N 1
ATOM 607 C CA . LEU A 1 80 ? -7.970 -6.935 14.073 1.00 96.75 80 LEU A CA 1
ATOM 608 C C . LEU A 1 80 ? -8.711 -5.815 14.814 1.00 96.75 80 LEU A C 1
ATOM 610 O O . LEU A 1 80 ? -9.135 -6.001 15.955 1.00 96.75 80 LEU A O 1
ATOM 614 N N . THR A 1 81 ? -8.924 -4.667 14.167 1.00 98.06 81 THR A N 1
ATOM 615 C CA . THR A 1 81 ? -9.664 -3.541 14.758 1.00 98.06 81 THR A CA 1
ATOM 616 C C . THR A 1 81 ? -11.132 -3.905 15.001 1.00 98.06 81 THR A C 1
ATOM 618 O O . THR A 1 81 ? -11.709 -3.511 16.017 1.00 98.06 81 THR A O 1
ATOM 621 N N . GLN A 1 82 ? -11.736 -4.699 14.112 1.00 98.38 82 GLN A N 1
ATOM 622 C CA . GLN A 1 82 ? -13.085 -5.245 14.268 1.00 98.38 82 GLN A CA 1
ATOM 623 C C . GLN A 1 82 ? -13.175 -6.132 15.521 1.00 98.38 82 GLN A C 1
ATOM 625 O O . GLN A 1 82 ? -14.052 -5.919 16.357 1.00 98.38 82 GLN A O 1
ATOM 630 N N . SER A 1 83 ? -12.224 -7.058 15.684 1.00 98.25 83 SER A N 1
ATOM 631 C CA . SER A 1 83 ? -12.135 -7.953 16.846 1.00 98.25 83 SER A CA 1
ATOM 632 C C . SER A 1 83 ? -11.917 -7.183 18.156 1.00 98.25 83 SER A C 1
ATOM 634 O O . SER A 1 83 ? -12.584 -7.428 19.168 1.00 98.25 83 SER A O 1
ATOM 636 N N . LEU A 1 84 ? -11.049 -6.165 18.132 1.00 98.06 84 LEU A N 1
ATOM 637 C CA . LEU A 1 84 ? -10.829 -5.280 19.274 1.00 98.06 84 LEU A CA 1
ATOM 638 C C . LEU A 1 84 ? -12.103 -4.504 19.640 1.00 98.06 84 LEU A C 1
ATOM 640 O O . LEU A 1 84 ? -12.456 -4.410 20.815 1.00 98.06 84 LEU A O 1
ATOM 644 N N . LYS A 1 85 ? -12.825 -3.974 18.646 1.00 98.44 85 LYS A N 1
ATOM 645 C CA . LYS A 1 85 ? -14.113 -3.296 18.847 1.00 98.44 85 LYS A CA 1
ATOM 646 C C . LYS A 1 85 ? -15.120 -4.222 19.535 1.00 98.44 85 LYS A C 1
ATOM 648 O O . LYS A 1 85 ? -15.805 -3.775 20.456 1.00 98.44 85 LYS A O 1
ATOM 653 N N . ASP A 1 86 ? -15.209 -5.480 19.114 1.00 98.44 86 ASP A N 1
ATOM 654 C CA . ASP A 1 86 ? -16.145 -6.452 19.690 1.00 98.44 86 ASP A CA 1
ATOM 655 C C . ASP A 1 86 ? -15.760 -6.808 21.138 1.00 98.44 86 ASP A C 1
ATOM 657 O O . ASP A 1 86 ? -16.607 -6.776 22.035 1.00 98.44 86 ASP A O 1
ATOM 661 N N . THR A 1 87 ? -14.464 -6.994 21.404 1.00 98.31 87 THR A N 1
ATOM 662 C CA . THR A 1 87 ? -13.926 -7.225 22.756 1.00 98.31 87 THR A CA 1
ATOM 663 C C . THR A 1 87 ? -14.226 -6.051 23.698 1.00 98.31 87 THR A C 1
ATOM 665 O O . THR A 1 87 ? -14.753 -6.230 24.800 1.00 98.31 87 THR A O 1
ATOM 668 N N . GLN A 1 88 ? -13.977 -4.816 23.252 1.00 98.12 88 GLN A N 1
ATOM 669 C CA . GLN A 1 88 ? -14.243 -3.616 24.052 1.00 98.12 88 GLN A CA 1
ATOM 670 C C . GLN A 1 88 ? -15.742 -3.365 24.263 1.00 98.12 88 GLN A C 1
ATOM 672 O O . GLN A 1 88 ? -16.131 -2.803 25.293 1.00 98.12 88 GLN A O 1
ATOM 677 N N . ALA A 1 89 ? -16.591 -3.791 23.322 1.00 98.44 89 ALA A N 1
ATOM 678 C CA . ALA A 1 89 ? -18.041 -3.754 23.475 1.00 98.44 89 ALA A CA 1
ATOM 679 C C . ALA A 1 89 ? -18.522 -4.733 24.554 1.00 98.44 89 ALA A C 1
ATOM 681 O O . ALA A 1 89 ? -19.335 -4.353 25.401 1.00 98.44 89 ALA A O 1
ATOM 682 N N . GLN A 1 90 ? -17.971 -5.949 24.590 1.00 98.31 90 GLN A N 1
ATOM 683 C CA . GLN A 1 90 ? -18.253 -6.909 25.655 1.00 98.31 90 GLN A CA 1
ATOM 684 C C . GLN A 1 90 ? -17.803 -6.373 27.021 1.00 98.31 90 GLN A C 1
ATOM 686 O O . GLN A 1 90 ? -18.564 -6.423 27.991 1.00 98.31 90 GLN A O 1
ATOM 691 N N . GLN A 1 91 ? -16.613 -5.774 27.098 1.00 97.19 91 GLN A N 1
ATOM 692 C CA . GLN A 1 91 ? -16.119 -5.171 28.336 1.00 97.19 91 GLN A CA 1
ATOM 693 C C . GLN A 1 91 ? -17.002 -4.008 28.818 1.00 97.19 91 GLN A C 1
ATOM 695 O O . GLN A 1 91 ? -17.271 -3.888 30.016 1.00 97.19 91 GLN A O 1
ATOM 700 N N . LEU A 1 92 ? -17.513 -3.181 27.898 1.00 98.38 92 LEU A N 1
ATOM 701 C CA . LEU A 1 92 ? -18.481 -2.135 28.228 1.00 98.38 92 LEU A CA 1
ATOM 702 C C . LEU A 1 92 ? -19.780 -2.722 28.798 1.00 98.38 92 LEU A C 1
ATOM 704 O O . LEU A 1 92 ? -20.297 -2.190 29.779 1.00 98.38 92 LEU A O 1
ATOM 708 N N . SER A 1 93 ? -20.284 -3.819 28.226 1.00 98.19 93 SER A N 1
ATOM 709 C CA . SER A 1 93 ? -21.476 -4.512 28.733 1.00 98.19 93 SER A CA 1
ATOM 710 C C . SER A 1 93 ? -21.268 -5.028 30.161 1.00 98.19 93 SER A C 1
ATOM 712 O O . SER A 1 93 ? -22.130 -4.847 31.020 1.00 98.19 93 SER A O 1
ATOM 714 N N . ILE A 1 94 ? -20.103 -5.621 30.445 1.00 97.44 94 ILE A N 1
ATOM 715 C CA . ILE A 1 94 ? -19.749 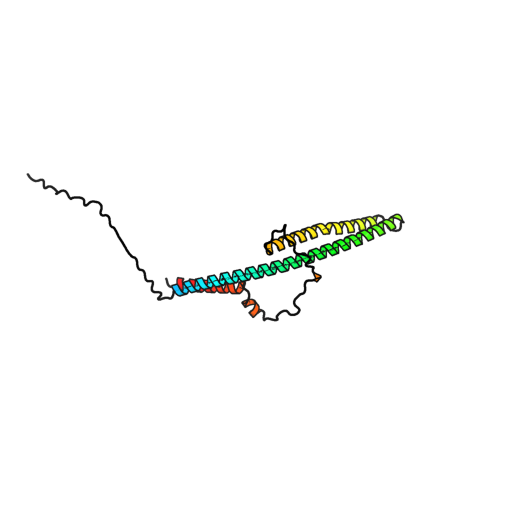-6.099 31.791 1.00 97.44 94 ILE A CA 1
ATOM 716 C C . ILE A 1 94 ? -19.694 -4.928 32.782 1.00 97.44 94 ILE A C 1
ATOM 718 O O . ILE A 1 94 ? -20.261 -5.010 33.873 1.00 97.44 94 ILE A O 1
ATOM 722 N N . MET A 1 95 ? -19.056 -3.813 32.409 1.00 97.19 95 MET A N 1
ATOM 723 C CA . MET A 1 95 ? -18.998 -2.618 33.258 1.00 97.19 95 MET A CA 1
ATOM 724 C C . MET A 1 95 ? -20.377 -2.017 33.533 1.00 97.19 95 MET A C 1
ATOM 726 O O . MET A 1 95 ? -20.643 -1.608 34.659 1.00 97.19 95 MET A O 1
ATOM 730 N N . GLN A 1 96 ? -21.267 -1.990 32.539 1.00 97.94 96 GLN A N 1
ATOM 731 C CA . GLN A 1 96 ? -22.643 -1.523 32.724 1.00 97.94 96 GLN A CA 1
ATOM 732 C C . GLN A 1 96 ? -23.403 -2.389 33.736 1.00 97.94 96 GLN A C 1
ATOM 734 O O . GLN A 1 96 ? -24.071 -1.844 34.614 1.00 97.94 96 GLN A O 1
ATOM 739 N N . GLY A 1 97 ? -23.242 -3.716 33.675 1.00 97.88 97 GLY A N 1
ATOM 740 C CA . GLY A 1 97 ? -23.808 -4.631 34.669 1.00 97.88 97 GLY A CA 1
ATOM 741 C C . GLY A 1 97 ? -23.256 -4.387 36.077 1.00 97.88 97 GLY A C 1
ATOM 742 O O . GLY A 1 97 ? -24.020 -4.275 37.034 1.00 97.88 97 GLY A O 1
ATOM 743 N N . ARG A 1 98 ? -21.934 -4.213 36.212 1.00 97.44 98 ARG A N 1
ATOM 744 C CA . ARG A 1 98 ? -21.305 -3.887 37.505 1.00 97.44 98 ARG A CA 1
ATOM 745 C C . ARG A 1 98 ? -21.769 -2.541 38.057 1.00 97.44 98 ARG A C 1
ATOM 747 O O . ARG A 1 98 ? -21.950 -2.429 39.263 1.00 97.44 98 ARG A O 1
ATOM 754 N N . PHE A 1 99 ? -21.975 -1.541 37.200 1.00 98.06 99 PHE A N 1
ATOM 755 C CA . PHE A 1 99 ? -22.483 -0.230 37.607 1.00 98.06 99 PHE A CA 1
ATOM 756 C C . PHE A 1 99 ? -23.911 -0.338 38.146 1.00 98.06 99 PHE A C 1
ATOM 758 O O . PHE A 1 99 ? -24.199 0.206 39.208 1.00 98.06 99 PHE A O 1
ATOM 765 N N . ALA A 1 100 ? -24.781 -1.094 37.467 1.00 97.38 100 ALA A N 1
ATOM 766 C CA . ALA A 1 100 ? -26.146 -1.349 37.930 1.00 97.38 100 ALA A CA 1
ATOM 767 C C . ALA A 1 100 ? -26.186 -2.069 39.292 1.00 97.38 100 ALA A C 1
ATOM 769 O O . ALA A 1 100 ? -27.094 -1.836 40.083 1.00 97.38 100 ALA A O 1
ATOM 770 N N . ALA A 1 101 ? -25.175 -2.891 39.587 1.00 97.44 101 ALA A N 1
ATOM 771 C CA . ALA A 1 101 ? -24.984 -3.538 40.884 1.00 97.44 101 ALA A CA 1
ATOM 772 C C . ALA A 1 101 ? -24.228 -2.673 41.922 1.00 97.44 101 ALA A C 1
ATOM 774 O O . ALA A 1 101 ? -23.906 -3.163 43.001 1.00 97.44 101 ALA A O 1
ATOM 775 N N . GLY A 1 102 ? -23.894 -1.413 41.607 1.00 95.94 102 GLY A N 1
ATOM 776 C CA . GLY A 1 102 ? -23.160 -0.502 42.498 1.00 95.94 102 GLY A CA 1
ATOM 777 C C . GLY A 1 102 ? -21.659 -0.796 42.653 1.00 95.94 102 GLY A C 1
ATOM 778 O O . GLY A 1 102 ? -21.011 -0.229 43.527 1.00 95.94 102 GLY A O 1
ATOM 779 N N . GLY A 1 103 ? -21.087 -1.675 41.826 1.00 94.62 103 GLY A N 1
ATOM 780 C CA . GLY A 1 103 ? -19.716 -2.183 41.961 1.00 94.62 103 GLY A CA 1
ATOM 781 C C . GLY A 1 103 ? -18.633 -1.459 41.148 1.00 94.62 103 GLY A C 1
ATOM 782 O O . GLY A 1 103 ? -17.483 -1.901 41.177 1.00 94.62 103 GLY A O 1
ATOM 783 N N . VAL A 1 104 ? -18.983 -0.416 40.384 1.00 95.25 104 VAL A N 1
ATOM 784 C CA . VAL A 1 104 ? -18.061 0.496 39.663 1.00 95.25 104 VAL A CA 1
ATOM 785 C C . VAL A 1 104 ? -18.688 1.889 39.540 1.00 95.25 104 VAL A C 1
ATOM 787 O O . VAL A 1 104 ? -19.897 2.037 39.722 1.00 95.25 104 VAL A O 1
ATOM 790 N N . SER A 1 105 ? -17.896 2.912 39.202 1.00 96.94 105 SER A N 1
ATOM 791 C CA . SER A 1 105 ? -18.399 4.282 39.048 1.00 96.94 105 SER A CA 1
ATOM 792 C C . SER A 1 105 ? -19.016 4.535 37.663 1.00 96.94 105 SER A C 1
ATOM 794 O O . SER A 1 105 ? -18.687 3.879 36.672 1.00 96.94 105 SER A O 1
ATOM 796 N N . GLN A 1 106 ? -19.888 5.546 37.552 1.00 96.31 106 GLN A N 1
ATOM 797 C CA . GLN A 1 106 ? -20.411 5.981 36.247 1.00 96.31 106 GLN A CA 1
ATOM 798 C C . GLN A 1 106 ? -19.302 6.550 35.343 1.00 96.31 106 GLN A C 1
ATOM 800 O O . GLN A 1 106 ? -19.404 6.473 34.116 1.00 96.31 106 GLN A O 1
ATOM 805 N N . LEU A 1 107 ? -18.253 7.124 35.943 1.00 97.12 107 LEU A N 1
ATOM 806 C CA . LEU A 1 107 ? -17.097 7.642 35.220 1.00 97.12 107 LEU A CA 1
ATOM 807 C C . LEU A 1 107 ? -16.392 6.515 34.456 1.00 97.12 107 LEU A C 1
ATOM 809 O O . LEU A 1 107 ? -16.144 6.676 33.265 1.00 97.12 107 LEU A O 1
ATOM 813 N N . ASP A 1 108 ? -16.179 5.357 35.087 1.00 96.12 108 ASP A N 1
ATOM 814 C CA . ASP A 1 108 ? -15.528 4.197 34.457 1.00 96.12 108 ASP A CA 1
ATOM 815 C C . ASP A 1 108 ? -16.302 3.715 33.222 1.00 96.12 108 ASP A C 1
ATOM 817 O O . ASP A 1 108 ? -15.731 3.514 32.147 1.00 96.12 108 ASP A O 1
ATOM 821 N N . VAL A 1 109 ? -17.634 3.625 33.333 1.00 97.81 109 VAL A N 1
ATOM 822 C CA . VAL A 1 109 ? -18.514 3.251 32.212 1.00 97.81 109 VAL A CA 1
ATOM 823 C C . VAL A 1 109 ? -18.400 4.251 31.059 1.00 97.81 109 VAL A C 1
ATOM 825 O O . VAL A 1 109 ? -18.371 3.856 29.890 1.00 97.81 109 VAL A O 1
ATOM 828 N N . ARG A 1 110 ? -18.347 5.555 31.362 1.00 97.88 110 ARG A N 1
ATOM 829 C CA . ARG A 1 110 ? -18.195 6.603 30.342 1.00 97.88 110 ARG A CA 1
ATOM 830 C C . ARG A 1 110 ? -16.822 6.540 29.680 1.00 97.88 110 ARG A C 1
ATOM 832 O O . ARG A 1 110 ? -16.764 6.606 28.456 1.00 97.88 110 ARG A O 1
ATOM 839 N N . THR A 1 111 ? -15.754 6.341 30.449 1.00 97.44 111 THR A N 1
ATOM 840 C CA . THR A 1 111 ? -14.390 6.165 29.931 1.00 97.44 111 THR A CA 1
ATOM 841 C C . THR A 1 111 ? -14.318 4.983 28.968 1.00 97.44 111 THR A C 1
ATOM 843 O O . THR A 1 111 ? -13.852 5.141 27.839 1.00 97.44 111 THR A O 1
ATOM 846 N N . GLN A 1 112 ? -14.876 3.828 29.343 1.00 97.81 112 GLN A N 1
ATOM 847 C CA . GLN A 1 112 ? -14.920 2.659 28.462 1.00 97.81 112 GLN A CA 1
ATOM 848 C C . GLN A 1 112 ? -15.753 2.906 27.199 1.00 97.81 112 GLN A C 1
ATOM 850 O O . GLN A 1 112 ? -15.373 2.487 26.105 1.00 97.81 112 GLN A O 1
ATOM 855 N N . ARG A 1 113 ? -16.895 3.596 27.322 1.00 98.25 113 ARG A N 1
ATOM 856 C CA . ARG A 1 113 ? -17.726 3.958 26.166 1.00 98.25 113 ARG A CA 1
ATOM 857 C C . ARG A 1 113 ? -16.959 4.857 25.196 1.00 98.25 113 ARG A C 1
ATOM 859 O O . ARG A 1 113 ? -17.049 4.642 23.989 1.00 98.25 113 ARG A O 1
ATOM 866 N N . THR A 1 114 ? -16.197 5.820 25.710 1.00 98.19 114 THR A N 1
ATOM 867 C CA . THR A 1 114 ? -15.326 6.680 24.902 1.00 98.19 114 THR A CA 1
ATOM 868 C C . THR A 1 114 ? -14.233 5.869 24.209 1.00 98.19 114 THR A C 1
ATOM 870 O O . THR A 1 114 ? -14.051 6.033 23.006 1.00 98.19 114 THR A O 1
ATOM 873 N N . ALA A 1 115 ? -13.572 4.941 24.908 1.00 96.69 115 ALA A N 1
ATOM 874 C CA . ALA A 1 115 ? -12.558 4.069 24.309 1.00 96.69 115 ALA A CA 1
ATOM 875 C C . ALA A 1 115 ? -13.129 3.216 23.157 1.00 96.69 115 ALA A C 1
ATOM 877 O O . ALA A 1 115 ? -12.551 3.154 22.072 1.00 96.69 115 ALA A O 1
ATOM 878 N N . LEU A 1 116 ? -14.316 2.622 23.342 1.00 98.50 116 LEU A N 1
ATOM 879 C CA . LEU A 1 116 ? -15.011 1.895 22.272 1.00 98.50 116 LEU A CA 1
ATOM 880 C C . LEU A 1 116 ? -15.363 2.809 21.087 1.00 98.50 116 LEU A C 1
ATOM 882 O O . LEU A 1 116 ? -15.234 2.402 19.932 1.00 98.50 116 LEU A O 1
ATOM 886 N N . ALA A 1 117 ? -15.817 4.036 21.354 1.00 98.38 117 ALA A N 1
ATOM 887 C CA . ALA A 1 117 ? -16.129 5.003 20.306 1.00 98.38 117 ALA A CA 1
ATOM 888 C C . ALA A 1 117 ? -14.881 5.404 19.501 1.00 98.38 117 ALA A C 1
ATOM 890 O O . ALA A 1 117 ? -14.963 5.501 18.280 1.00 98.38 117 ALA A O 1
ATOM 891 N N . GLN A 1 118 ? -13.726 5.561 20.155 1.00 98.19 118 GLN A N 1
ATOM 892 C CA . GLN A 1 118 ? -12.449 5.846 19.493 1.00 98.19 118 GLN A CA 1
ATOM 893 C C . GLN A 1 118 ? -12.018 4.709 18.558 1.00 98.19 118 GLN A C 1
ATOM 895 O O . GLN A 1 118 ? -11.637 4.972 17.421 1.00 98.19 118 GLN A O 1
ATOM 900 N N . ILE A 1 119 ? -12.159 3.449 18.982 1.00 98.00 119 ILE A N 1
ATOM 901 C CA . ILE A 1 119 ? -11.859 2.285 18.128 1.00 98.00 119 ILE A CA 1
ATOM 902 C C . ILE A 1 119 ? -12.818 2.214 16.936 1.00 98.00 119 ILE A C 1
ATOM 904 O O . ILE A 1 119 ? -12.417 1.932 15.814 1.00 98.00 119 ILE A O 1
ATOM 908 N N . ARG A 1 120 ? -14.106 2.511 17.136 1.00 98.31 120 ARG A N 1
ATOM 909 C CA . ARG A 1 120 ? -15.055 2.591 16.012 1.00 98.31 120 ARG A CA 1
ATOM 910 C C . ARG A 1 120 ? -14.681 3.701 15.034 1.00 98.31 120 ARG A C 1
ATOM 912 O O . ARG A 1 120 ? -14.835 3.517 13.832 1.00 98.31 120 ARG A O 1
ATOM 919 N N . ALA A 1 121 ? -14.184 4.827 15.539 1.00 98.38 121 ALA A N 1
ATOM 920 C CA . ALA A 1 121 ? -13.768 5.961 14.724 1.00 98.38 121 ALA A CA 1
ATOM 921 C C . ALA A 1 121 ? -12.477 5.703 13.926 1.00 98.38 121 ALA A C 1
ATOM 923 O O . ALA A 1 121 ? -12.248 6.396 12.936 1.00 98.38 121 ALA A O 1
ATOM 924 N N . SER A 1 122 ? -11.656 4.709 14.292 1.00 97.19 122 SER A N 1
ATOM 925 C CA . SER A 1 122 ? -10.459 4.348 13.518 1.00 97.19 122 SER A CA 1
ATOM 926 C C . SER A 1 122 ? -10.747 3.445 12.309 1.00 97.19 122 SER A C 1
ATOM 928 O O . SER A 1 122 ? -9.920 3.376 11.401 1.00 97.19 122 SER A O 1
ATOM 930 N N . LEU A 1 123 ? -11.921 2.803 12.238 1.00 98.31 123 LEU A N 1
ATOM 931 C CA . LEU A 1 123 ? -12.294 1.919 11.122 1.00 98.31 123 LEU A CA 1
ATOM 932 C C . LEU A 1 123 ? -12.521 2.650 9.777 1.00 98.31 123 LEU A C 1
ATOM 934 O O . LEU A 1 123 ? -11.983 2.185 8.772 1.00 98.31 123 LEU A O 1
ATOM 938 N N . PRO A 1 124 ? -13.265 3.776 9.688 1.00 98.38 124 PRO A N 1
ATOM 939 C CA . PRO A 1 124 ? -13.517 4.441 8.403 1.00 98.38 124 PRO A CA 1
ATOM 940 C C . PRO A 1 124 ? -12.254 4.931 7.668 1.00 98.38 124 PRO A C 1
ATOM 942 O O . PRO A 1 124 ? -12.179 4.753 6.447 1.00 98.38 124 PRO A O 1
ATOM 945 N N . PRO A 1 125 ? -11.234 5.492 8.354 1.00 98.31 125 PRO A N 1
ATOM 946 C CA . PRO A 1 125 ? -9.949 5.785 7.724 1.00 98.31 125 PRO A CA 1
ATOM 947 C C . PRO A 1 125 ? -9.275 4.546 7.119 1.00 98.31 125 PRO A C 1
ATOM 949 O O . PRO A 1 125 ? -8.792 4.620 5.991 1.00 98.31 125 PRO A O 1
ATOM 952 N N . LEU A 1 126 ? -9.280 3.402 7.817 1.00 98.06 126 LEU A N 1
ATOM 953 C CA . LEU A 1 126 ? -8.714 2.149 7.297 1.00 98.06 126 LEU A CA 1
ATOM 954 C C . LEU A 1 126 ? -9.481 1.643 6.068 1.00 98.06 126 LEU A C 1
ATOM 956 O O . LEU A 1 126 ? -8.865 1.265 5.074 1.00 98.06 126 LEU A O 1
ATOM 960 N N . ALA A 1 127 ? -10.815 1.700 6.095 1.00 97.50 127 ALA A N 1
ATOM 961 C CA . ALA A 1 127 ? -11.651 1.324 4.955 1.00 97.50 127 ALA A CA 1
ATOM 962 C C . ALA A 1 127 ? -11.387 2.213 3.726 1.00 97.50 127 ALA A C 1
ATOM 964 O O . ALA A 1 127 ? -11.291 1.719 2.605 1.00 97.50 127 ALA A O 1
ATOM 965 N N . THR A 1 128 ? -11.199 3.518 3.940 1.00 98.06 128 THR A N 1
ATOM 966 C CA . THR A 1 128 ? -10.816 4.455 2.872 1.00 98.06 128 THR A CA 1
ATOM 967 C C . THR A 1 128 ? -9.456 4.101 2.276 1.00 98.06 128 THR A C 1
ATOM 969 O O . THR A 1 128 ? -9.302 4.090 1.057 1.00 98.06 128 THR A O 1
ATOM 972 N N . GLN A 1 129 ? -8.468 3.790 3.119 1.00 98.00 129 GLN A N 1
ATOM 973 C CA . GLN A 1 129 ? -7.141 3.382 2.653 1.00 98.00 129 GLN A CA 1
ATOM 974 C C . GLN A 1 129 ? -7.192 2.075 1.856 1.00 98.00 129 GLN A C 1
ATOM 976 O O . GLN A 1 129 ? -6.486 1.953 0.856 1.00 98.00 129 GLN A O 1
ATOM 981 N N . LEU A 1 130 ? -8.032 1.120 2.269 1.00 96.06 130 LEU A N 1
ATOM 982 C CA . LEU A 1 130 ? -8.230 -0.132 1.541 1.00 96.06 130 LEU A CA 1
ATOM 983 C C . LEU A 1 130 ? -8.828 0.129 0.153 1.00 96.06 130 LEU A C 1
ATOM 985 O O . LEU A 1 130 ? -8.249 -0.300 -0.839 1.00 96.06 130 LEU A O 1
ATOM 989 N N . ALA A 1 131 ? -9.895 0.928 0.066 1.00 95.19 131 ALA A N 1
ATOM 990 C CA . ALA A 1 131 ? -10.506 1.300 -1.212 1.00 95.19 131 ALA A CA 1
ATOM 991 C C . ALA A 1 131 ? -9.527 2.032 -2.153 1.00 95.19 131 ALA A C 1
ATOM 993 O O . ALA A 1 131 ? -9.524 1.808 -3.363 1.00 95.19 131 ALA A O 1
ATOM 994 N N . GLN A 1 132 ? -8.655 2.889 -1.611 1.00 96.31 132 GLN A N 1
ATOM 995 C CA . GLN A 1 132 ? -7.593 3.532 -2.393 1.00 96.31 132 GLN A CA 1
ATOM 996 C C . GLN A 1 132 ? -6.579 2.514 -2.931 1.00 96.31 132 GLN A C 1
ATOM 998 O O . GLN A 1 132 ? -6.189 2.606 -4.095 1.00 96.31 132 GLN A O 1
ATOM 1003 N N . ALA A 1 133 ? -6.168 1.545 -2.107 1.00 95.00 133 ALA A N 1
ATOM 1004 C CA . ALA A 1 133 ? -5.267 0.477 -2.527 1.00 95.00 133 ALA A CA 1
ATOM 1005 C C . ALA A 1 133 ? -5.907 -0.413 -3.608 1.00 95.00 133 ALA A C 1
ATOM 1007 O O . ALA A 1 133 ? -5.242 -0.738 -4.589 1.00 95.00 133 ALA A O 1
ATOM 1008 N N . ASP A 1 134 ? -7.199 -0.728 -3.482 1.00 94.56 134 ASP A N 1
ATOM 1009 C CA . ASP A 1 134 ? -7.959 -1.485 -4.483 1.00 94.56 134 ASP A CA 1
ATOM 1010 C C . ASP A 1 134 ? -8.001 -0.759 -5.832 1.00 94.56 134 ASP A C 1
ATOM 1012 O O . ASP A 1 134 ? -7.695 -1.339 -6.875 1.00 94.56 134 ASP A O 1
ATOM 1016 N N . HIS A 1 135 ? -8.318 0.538 -5.826 1.00 95.44 135 HIS A N 1
ATOM 1017 C CA . HIS A 1 135 ? -8.334 1.344 -7.046 1.00 95.44 135 HIS A CA 1
ATOM 1018 C C . HIS A 1 135 ? -6.951 1.430 -7.697 1.00 95.44 135 HIS A C 1
ATOM 1020 O O . HIS A 1 135 ? -6.832 1.301 -8.916 1.00 95.44 135 HIS A O 1
ATOM 1026 N N . GLN A 1 136 ? -5.903 1.637 -6.897 1.00 95.00 136 GLN A N 1
ATOM 1027 C CA . GLN A 1 136 ? -4.533 1.690 -7.397 1.00 95.00 136 GLN A CA 1
ATOM 1028 C C . GLN A 1 136 ? -4.124 0.355 -8.029 1.00 95.00 136 GLN A C 1
ATOM 1030 O O . GLN A 1 136 ? -3.561 0.347 -9.123 1.00 95.00 136 GLN A O 1
ATOM 1035 N N . LEU A 1 137 ? -4.444 -0.767 -7.382 1.00 94.56 137 LEU A N 1
ATOM 1036 C CA . LEU A 1 137 ? -4.143 -2.096 -7.905 1.00 94.56 137 LEU A CA 1
ATOM 1037 C C . LEU A 1 137 ? -4.897 -2.369 -9.213 1.00 94.56 137 LEU A C 1
ATOM 1039 O O . LEU A 1 137 ? -4.303 -2.887 -10.156 1.00 94.56 137 LEU A O 1
ATOM 1043 N N . ALA A 1 138 ? -6.161 -1.947 -9.311 1.00 94.88 138 ALA A N 1
ATOM 1044 C CA . ALA A 1 138 ? -6.956 -2.079 -10.532 1.00 94.88 138 ALA A CA 1
ATOM 1045 C C . ALA A 1 138 ? -6.294 -1.356 -11.712 1.00 94.88 138 ALA A C 1
ATOM 1047 O O . ALA A 1 138 ? -6.110 -1.943 -12.778 1.00 94.88 138 ALA A O 1
ATOM 1048 N N . ILE A 1 139 ? -5.866 -0.107 -11.493 1.00 94.38 139 ILE A N 1
ATOM 1049 C CA . ILE A 1 139 ? -5.187 0.711 -12.506 1.00 94.38 139 ILE A CA 1
ATOM 1050 C C . ILE A 1 139 ? -3.883 0.048 -12.957 1.00 94.38 139 ILE A C 1
ATOM 1052 O O . ILE A 1 139 ? -3.632 -0.046 -14.157 1.00 94.38 139 ILE A O 1
ATOM 1056 N N . LEU A 1 140 ? -3.070 -0.444 -12.016 1.00 93.56 140 LEU A N 1
ATOM 1057 C CA . LEU A 1 140 ? -1.802 -1.110 -12.331 1.00 93.56 140 LEU A CA 1
ATOM 1058 C C . LEU A 1 140 ? -2.003 -2.422 -13.109 1.00 93.56 140 LEU A C 1
ATOM 1060 O O . LEU A 1 140 ? -1.163 -2.778 -13.930 1.00 93.56 140 LEU A O 1
ATOM 1064 N N . LEU A 1 141 ? -3.118 -3.121 -12.885 1.00 93.31 141 LEU A N 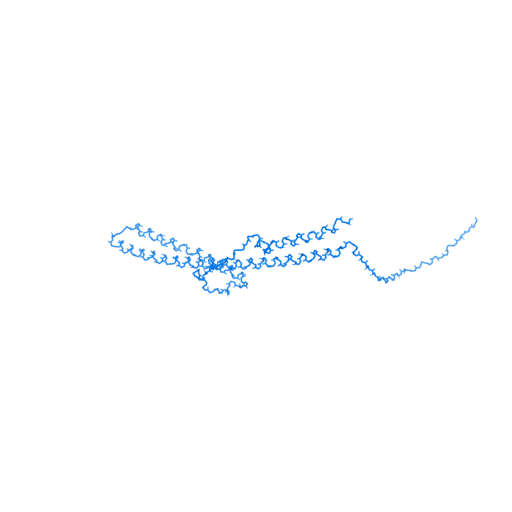1
ATOM 1065 C CA . LEU A 1 141 ? -3.485 -4.340 -13.612 1.00 93.31 141 LEU A CA 1
ATOM 1066 C C . LEU A 1 141 ? -4.234 -4.066 -14.927 1.00 93.31 141 LEU A C 1
ATOM 1068 O O . LEU A 1 141 ? -4.560 -5.004 -15.651 1.00 93.31 141 LEU A O 1
ATOM 1072 N N . GLY A 1 142 ? -4.515 -2.800 -15.253 1.00 93.00 142 GLY A N 1
ATOM 1073 C CA . GLY A 1 142 ? -5.258 -2.424 -16.457 1.00 93.00 142 GLY A CA 1
ATOM 1074 C C . GLY A 1 142 ? -6.745 -2.793 -16.413 1.00 93.00 142 GLY A C 1
ATOM 1075 O O . GLY A 1 142 ? -7.377 -2.926 -17.460 1.00 93.00 142 GLY A O 1
ATOM 1076 N N . VAL A 1 143 ? -7.317 -2.962 -15.218 1.00 93.00 143 VAL A N 1
ATOM 1077 C CA . VAL A 1 143 ? -8.728 -3.312 -15.006 1.00 93.00 143 VAL A CA 1
ATOM 1078 C C . VAL A 1 143 ? -9.485 -2.097 -14.469 1.00 93.00 143 VAL A C 1
ATOM 1080 O O . VAL A 1 143 ? -8.972 -1.318 -13.668 1.00 93.00 143 VAL A O 1
ATOM 1083 N N . ALA A 1 144 ? -10.735 -1.914 -14.899 1.00 89.69 144 ALA A N 1
ATOM 1084 C CA . ALA A 1 144 ? -11.586 -0.862 -14.349 1.00 89.69 144 ALA A CA 1
ATOM 1085 C C . ALA A 1 144 ? -11.857 -1.119 -12.849 1.00 89.69 144 ALA A C 1
ATOM 1087 O O . ALA A 1 144 ? -12.281 -2.228 -12.517 1.00 89.69 144 ALA A O 1
ATOM 1088 N N . PRO A 1 145 ? -11.717 -0.118 -11.953 1.00 85.38 145 PRO A N 1
ATOM 1089 C CA . PRO A 1 145 ? -11.900 -0.317 -10.511 1.00 85.38 145 PRO A CA 1
ATOM 1090 C C . PRO A 1 145 ? -13.256 -0.918 -10.120 1.00 85.38 145 PRO A C 1
ATOM 1092 O O . PRO A 1 145 ? -13.338 -1.703 -9.187 1.00 85.38 145 PRO A O 1
ATOM 1095 N N . SER A 1 146 ? -14.319 -0.611 -10.870 1.00 85.56 146 SER A N 1
ATOM 1096 C CA . SER A 1 146 ? -15.669 -1.138 -10.625 1.00 85.56 146 SER A CA 1
ATOM 1097 C C . SER A 1 146 ? -15.852 -2.623 -10.955 1.00 85.56 146 SER A C 1
ATOM 1099 O O . SER A 1 146 ? -16.869 -3.201 -10.584 1.00 85.56 146 SER A O 1
ATOM 1101 N N . LYS A 1 147 ? -14.910 -3.233 -11.684 1.00 82.25 147 LYS A N 1
ATOM 1102 C CA . LYS A 1 147 ? -14.934 -4.648 -12.092 1.00 82.25 147 LYS A CA 1
ATOM 1103 C C . LYS A 1 147 ? -13.799 -5.457 -11.470 1.00 82.25 147 LYS A C 1
ATOM 1105 O O . LYS A 1 147 ? -13.628 -6.622 -11.817 1.00 82.25 147 LYS A O 1
ATOM 1110 N N . ALA A 1 148 ? -12.984 -4.821 -10.639 1.00 81.12 148 ALA A N 1
ATOM 1111 C CA . ALA A 1 148 ? -11.818 -5.449 -10.069 1.00 81.12 148 ALA A CA 1
ATOM 1112 C C . ALA A 1 148 ? -12.228 -6.359 -8.907 1.00 81.12 148 ALA A C 1
ATOM 1114 O O . ALA A 1 148 ? -12.815 -5.903 -7.929 1.00 81.12 148 ALA A O 1
ATOM 1115 N N . ASP A 1 149 ? -11.901 -7.639 -9.035 1.00 81.12 149 ASP A N 1
ATOM 1116 C CA . ASP A 1 149 ? -11.956 -8.612 -7.954 1.00 81.12 149 ASP A CA 1
ATOM 1117 C C . ASP A 1 149 ? -10.563 -9.226 -7.823 1.00 81.12 149 ASP A C 1
ATOM 1119 O O . ASP A 1 149 ? -10.030 -9.806 -8.771 1.00 81.12 149 ASP A O 1
ATOM 1123 N N . PHE A 1 150 ? -9.943 -9.019 -6.665 1.00 78.75 150 PHE A N 1
ATOM 1124 C CA . PHE A 1 150 ? -8.581 -9.468 -6.382 1.00 78.75 150 PHE A CA 1
ATOM 1125 C C . PHE A 1 150 ? -8.550 -10.720 -5.499 1.00 78.75 150 PHE A C 1
ATOM 1127 O O . PHE A 1 150 ? -7.464 -11.178 -5.145 1.00 78.75 150 PHE A O 1
ATOM 1134 N N . GLY A 1 151 ? -9.719 -11.253 -5.120 1.00 76.06 151 GLY A N 1
ATOM 1135 C CA . GLY A 1 151 ? -9.831 -12.298 -4.109 1.00 76.06 151 GLY A CA 1
ATOM 1136 C C . GLY A 1 151 ? -9.250 -11.892 -2.745 1.00 76.06 151 GLY A C 1
ATOM 1137 O O . GLY A 1 151 ? -8.952 -10.718 -2.471 1.00 76.06 151 GLY A O 1
ATOM 1138 N N . ASP A 1 152 ? -9.066 -12.892 -1.883 1.00 70.94 152 ASP A N 1
ATOM 1139 C CA . ASP A 1 152 ? -8.445 -12.743 -0.564 1.00 70.94 152 ASP A CA 1
ATOM 1140 C C . ASP A 1 152 ? -6.963 -13.127 -0.613 1.00 70.94 152 ASP A C 1
ATOM 1142 O O . ASP A 1 152 ? -6.556 -14.225 -0.239 1.00 70.94 152 ASP A O 1
ATOM 1146 N N . ILE A 1 153 ? -6.131 -12.191 -1.073 1.00 73.75 153 ILE A N 1
ATOM 1147 C CA . ILE A 1 153 ? -4.691 -12.240 -0.808 1.00 73.75 153 ILE A CA 1
ATOM 1148 C C . ILE A 1 153 ? -4.488 -11.771 0.633 1.00 73.75 153 ILE A C 1
ATOM 1150 O O . ILE A 1 153 ? -4.520 -10.574 0.916 1.00 73.75 153 ILE A O 1
ATOM 1154 N N . THR A 1 154 ? -4.309 -12.715 1.553 1.00 74.25 154 THR A N 1
ATOM 1155 C CA . THR A 1 154 ? -4.075 -12.413 2.969 1.00 74.25 154 THR A CA 1
ATOM 1156 C C . THR A 1 154 ? -2.594 -12.202 3.242 1.00 74.25 154 THR A C 1
ATOM 1158 O O . THR A 1 154 ? -1.733 -12.772 2.569 1.00 74.25 154 THR A O 1
ATOM 1161 N N . LEU A 1 155 ? -2.277 -11.397 4.259 1.00 75.56 155 LEU A N 1
ATOM 1162 C CA . LEU A 1 155 ? -0.884 -11.128 4.614 1.00 75.56 155 LEU A CA 1
ATOM 1163 C C . LEU A 1 155 ? -0.141 -12.417 5.004 1.00 75.56 155 LEU A C 1
ATOM 1165 O O . LEU A 1 155 ? 1.009 -12.599 4.624 1.00 75.56 155 LEU A O 1
ATOM 1169 N N . ASP A 1 156 ? -0.835 -13.333 5.678 1.00 76.44 156 ASP A N 1
ATOM 1170 C CA . ASP A 1 156 ? -0.287 -14.610 6.146 1.00 76.44 156 ASP A CA 1
ATOM 1171 C C . ASP A 1 156 ? 0.043 -15.586 5.002 1.00 76.44 156 ASP A C 1
ATOM 1173 O O . ASP A 1 156 ? 0.783 -16.544 5.207 1.00 76.44 156 ASP A O 1
ATOM 1177 N N . SER A 1 157 ? -0.484 -15.347 3.794 1.00 76.44 157 SER A N 1
ATOM 1178 C CA . SER A 1 157 ? -0.192 -16.155 2.601 1.00 76.44 157 SER A CA 1
ATOM 1179 C C . SER A 1 157 ? 1.059 -15.704 1.832 1.00 76.44 157 SER A C 1
ATOM 1181 O O . SER A 1 157 ? 1.513 -16.398 0.920 1.00 76.44 157 SER A O 1
ATOM 1183 N N . LEU A 1 158 ? 1.622 -14.537 2.170 1.00 75.00 158 LEU A N 1
ATOM 1184 C CA . LEU A 1 158 ? 2.794 -13.972 1.502 1.00 75.00 158 LEU A CA 1
ATOM 1185 C C . LEU A 1 158 ? 4.082 -14.512 2.134 1.00 75.00 158 LEU A C 1
ATOM 1187 O O . LEU A 1 158 ? 4.452 -14.137 3.245 1.00 75.00 158 LEU A O 1
ATOM 1191 N N . HIS A 1 159 ? 4.807 -15.344 1.387 1.00 74.62 159 HIS A N 1
ATOM 1192 C CA . HIS A 1 159 ? 6.116 -15.863 1.783 1.00 74.62 159 HIS A CA 1
ATOM 1193 C C . HIS A 1 159 ? 7.236 -15.195 0.984 1.00 74.62 159 HIS A C 1
ATOM 1195 O O . HIS A 1 159 ? 7.154 -15.066 -0.240 1.00 74.62 159 HIS A O 1
ATOM 1201 N N . LEU A 1 160 ? 8.299 -14.775 1.675 1.00 70.12 160 LEU A N 1
ATOM 1202 C CA . LEU A 1 160 ? 9.534 -14.374 1.006 1.00 70.12 160 LEU A CA 1
ATOM 1203 C C . LEU A 1 160 ? 10.268 -15.620 0.486 1.00 70.12 160 LEU A C 1
ATOM 1205 O O . LEU A 1 160 ? 10.142 -16.688 1.083 1.00 70.12 160 LEU A O 1
ATOM 1209 N N . PRO A 1 161 ? 11.063 -15.495 -0.590 1.00 70.06 161 PRO A N 1
ATOM 1210 C CA . PRO A 1 161 ? 11.936 -16.575 -1.028 1.00 70.06 161 PRO A CA 1
ATOM 1211 C C . PRO A 1 161 ? 12.926 -16.946 0.082 1.00 70.06 161 PRO A C 1
ATOM 1213 O O . PRO A 1 161 ? 13.597 -16.064 0.621 1.00 70.06 161 PRO A O 1
ATOM 1216 N N . ASP A 1 162 ? 13.071 -18.241 0.368 1.00 74.56 162 ASP A N 1
ATOM 1217 C CA . ASP A 1 162 ? 13.995 -18.747 1.397 1.00 74.56 162 ASP A CA 1
ATOM 1218 C C . ASP A 1 162 ? 15.463 -18.405 1.098 1.00 74.56 162 ASP A C 1
ATOM 1220 O O . ASP A 1 162 ? 16.299 -18.298 1.995 1.00 74.56 162 ASP A O 1
ATOM 1224 N N . THR A 1 163 ? 15.785 -18.208 -0.182 1.00 74.06 163 THR A N 1
ATOM 1225 C CA . THR A 1 163 ? 17.122 -17.851 -0.650 1.00 74.06 163 THR A CA 1
ATOM 1226 C C . THR A 1 163 ? 17.066 -16.613 -1.532 1.00 74.06 163 THR A C 1
ATOM 1228 O O . THR A 1 163 ? 16.520 -16.649 -2.638 1.00 74.06 163 THR A O 1
ATOM 1231 N N . LEU A 1 164 ? 17.687 -15.528 -1.074 1.00 69.88 164 LEU A N 1
ATOM 1232 C CA . LEU A 1 164 ? 18.005 -14.382 -1.920 1.00 69.88 164 LEU A CA 1
ATOM 1233 C C . LEU A 1 164 ? 19.358 -14.631 -2.607 1.00 69.88 164 LEU A C 1
ATOM 1235 O O . LEU A 1 164 ? 20.317 -15.002 -1.924 1.00 69.88 164 LEU A O 1
ATOM 1239 N N . PRO A 1 165 ? 19.478 -14.431 -3.932 1.00 65.06 165 PRO A N 1
ATOM 1240 C CA . PRO A 1 165 ? 20.757 -14.569 -4.610 1.00 65.06 165 PRO A CA 1
ATOM 1241 C C . PRO A 1 165 ? 21.769 -13.566 -4.043 1.00 65.06 165 PRO A C 1
ATOM 1243 O O . PRO A 1 165 ? 21.568 -12.353 -4.108 1.00 65.06 165 PRO A O 1
ATOM 1246 N N . LEU A 1 166 ? 22.887 -14.068 -3.521 1.00 58.34 166 LEU A N 1
ATOM 1247 C CA . LEU A 1 166 ? 24.028 -13.255 -3.099 1.00 58.34 166 LEU A CA 1
ATOM 1248 C C . LEU A 1 166 ? 24.862 -12.869 -4.331 1.00 58.34 166 LEU A C 1
ATOM 1250 O O . LEU A 1 166 ? 25.963 -13.369 -4.541 1.00 58.34 166 LEU A O 1
ATOM 1254 N N . THR A 1 167 ? 24.326 -12.011 -5.197 1.00 61.47 167 THR A N 1
ATOM 1255 C CA . THR A 1 167 ? 25.122 -11.391 -6.268 1.00 61.47 167 THR A CA 1
ATOM 1256 C C . THR A 1 167 ? 25.929 -10.224 -5.713 1.00 61.47 167 THR A C 1
ATOM 1258 O O . THR A 1 167 ? 25.443 -9.481 -4.860 1.00 61.47 167 THR A O 1
ATOM 1261 N N . LEU A 1 168 ? 27.142 -10.009 -6.231 1.00 56.00 168 LEU A N 1
ATOM 1262 C CA . LEU A 1 168 ? 27.910 -8.807 -5.913 1.00 56.00 168 LEU A CA 1
ATOM 1263 C C . LEU A 1 168 ? 27.092 -7.557 -6.300 1.00 56.00 168 LEU A C 1
ATOM 1265 O O . LEU A 1 168 ? 26.584 -7.487 -7.422 1.00 56.00 168 LEU A O 1
ATOM 1269 N N . PRO A 1 169 ? 26.986 -6.537 -5.430 1.00 62.00 169 PRO A N 1
ATOM 1270 C CA . PRO A 1 169 ? 26.181 -5.344 -5.709 1.00 62.00 169 PRO A CA 1
ATOM 1271 C C . PRO A 1 169 ? 26.537 -4.643 -7.031 1.00 62.00 169 PRO A C 1
ATOM 1273 O O . PRO A 1 169 ? 25.679 -4.046 -7.675 1.00 62.00 169 PRO A O 1
ATOM 1276 N N . SER A 1 170 ? 27.799 -4.739 -7.463 1.00 61.59 170 SER A N 1
ATOM 1277 C CA . SER A 1 170 ? 28.313 -4.113 -8.684 1.00 61.59 170 SER A CA 1
ATOM 1278 C C . SER A 1 170 ? 27.894 -4.812 -9.981 1.00 61.59 170 SER A C 1
ATOM 1280 O O . SER A 1 170 ? 27.769 -4.139 -11.006 1.00 61.59 170 SER A O 1
ATOM 1282 N N . THR A 1 171 ? 27.669 -6.130 -9.966 1.00 63.53 171 THR A N 1
ATOM 1283 C CA . THR A 1 171 ? 27.131 -6.853 -11.129 1.00 63.53 171 THR A CA 1
ATOM 1284 C C . THR A 1 171 ? 25.624 -6.651 -11.224 1.00 63.53 171 THR A C 1
ATOM 1286 O O . THR A 1 171 ? 25.127 -6.375 -12.308 1.00 63.53 171 THR A O 1
ATOM 1289 N N . LEU A 1 172 ? 24.918 -6.643 -10.087 1.00 63.44 172 LEU A N 1
ATOM 1290 C CA . LEU A 1 172 ? 23.492 -6.309 -10.034 1.00 63.44 172 LEU A CA 1
ATOM 1291 C C . LEU A 1 172 ? 23.218 -4.884 -10.543 1.00 63.44 172 LEU A C 1
ATOM 1293 O O . LEU A 1 172 ? 22.266 -4.669 -11.284 1.00 63.44 172 LEU A O 1
ATOM 1297 N N . ALA A 1 173 ? 24.065 -3.911 -10.186 1.00 67.19 173 ALA A N 1
ATOM 1298 C CA . ALA A 1 173 ? 23.930 -2.536 -10.663 1.00 67.19 173 ALA A CA 1
ATOM 1299 C C . ALA A 1 173 ? 24.033 -2.434 -12.196 1.00 67.19 173 ALA A C 1
ATOM 1301 O O . ALA A 1 173 ? 23.250 -1.717 -12.806 1.00 67.19 173 ALA A O 1
ATOM 1302 N N . ARG A 1 174 ? 24.946 -3.181 -12.828 1.00 69.69 174 ARG A N 1
ATOM 1303 C CA . ARG A 1 174 ? 25.107 -3.182 -14.294 1.00 69.69 174 ARG A CA 1
ATOM 1304 C C . ARG A 1 174 ? 23.942 -3.826 -15.043 1.00 69.69 174 ARG A C 1
ATOM 1306 O O . ARG A 1 174 ? 23.680 -3.460 -16.182 1.00 69.69 174 ARG A O 1
ATOM 1313 N N . GLU A 1 175 ? 23.226 -4.742 -14.402 1.00 77.56 175 GLU A N 1
ATOM 1314 C CA . GLU A 1 175 ? 22.021 -5.347 -14.973 1.00 77.56 175 GLU A CA 1
ATOM 1315 C C . GLU A 1 175 ? 20.786 -4.444 -14.854 1.00 77.56 175 GLU A C 1
ATOM 1317 O O . GLU A 1 175 ? 19.752 -4.741 -15.455 1.00 77.56 175 GLU A O 1
ATOM 1322 N N . ARG A 1 176 ? 20.861 -3.329 -14.110 1.00 83.25 176 ARG A N 1
ATOM 1323 C CA . ARG A 1 176 ? 19.705 -2.449 -13.957 1.00 83.25 176 ARG A CA 1
ATOM 1324 C C . ARG A 1 176 ? 19.373 -1.742 -15.279 1.00 83.25 176 ARG A C 1
ATOM 1326 O O . ARG A 1 176 ? 20.254 -1.113 -15.875 1.00 83.25 176 ARG A O 1
ATOM 1333 N N . PRO A 1 177 ? 18.102 -1.771 -15.716 1.00 83.12 177 PRO A N 1
ATOM 1334 C CA . PRO A 1 177 ? 17.694 -1.147 -16.971 1.00 83.12 177 PRO A CA 1
ATOM 1335 C C . PRO A 1 177 ? 17.981 0.361 -17.034 1.00 83.12 177 PRO A C 1
ATOM 1337 O O . PRO A 1 177 ? 18.386 0.863 -18.074 1.00 83.12 177 PRO A O 1
ATOM 1340 N N . ASP A 1 178 ? 17.859 1.085 -15.920 1.00 85.00 178 ASP A N 1
ATOM 1341 C CA . ASP A 1 178 ? 18.113 2.532 -15.848 1.00 85.00 178 ASP A CA 1
ATOM 1342 C C . ASP A 1 178 ? 19.590 2.908 -16.083 1.00 85.00 178 ASP A C 1
ATOM 1344 O O . ASP A 1 178 ? 19.900 3.903 -16.749 1.00 85.00 178 ASP A O 1
ATOM 1348 N N . ILE A 1 179 ? 20.518 2.085 -15.589 1.00 84.62 179 ILE A N 1
ATOM 1349 C CA . ILE A 1 179 ? 21.957 2.243 -15.838 1.00 84.62 179 ILE A CA 1
ATOM 1350 C C . ILE A 1 179 ? 22.273 1.946 -17.307 1.00 84.62 179 ILE A C 1
ATOM 1352 O O . ILE A 1 179 ? 22.946 2.745 -17.959 1.00 84.62 179 ILE A O 1
ATOM 1356 N N . ARG A 1 180 ? 21.721 0.861 -17.861 1.00 88.06 180 ARG A N 1
ATOM 1357 C CA . ARG A 1 180 ? 21.910 0.492 -19.274 1.00 88.06 180 ARG A CA 1
ATOM 1358 C C . ARG A 1 180 ? 21.322 1.537 -20.231 1.00 88.06 180 ARG A C 1
ATOM 1360 O O . ARG A 1 180 ? 21.934 1.850 -21.251 1.00 88.06 180 ARG A O 1
ATOM 1367 N N . ALA A 1 181 ? 20.186 2.142 -19.878 1.00 86.38 181 ALA A N 1
ATOM 1368 C CA . ALA A 1 181 ? 19.608 3.273 -20.603 1.00 86.38 181 ALA A CA 1
ATOM 1369 C C . ALA A 1 181 ? 20.559 4.485 -20.604 1.00 86.38 181 ALA A C 1
ATOM 1371 O O . ALA A 1 181 ? 20.837 5.073 -21.651 1.00 86.38 181 ALA A O 1
ATOM 1372 N N . SER A 1 182 ? 21.127 4.824 -19.446 1.00 84.38 182 SER A N 1
ATOM 1373 C CA . SER A 1 182 ? 22.085 5.930 -19.321 1.00 84.38 182 SER A CA 1
ATOM 1374 C C . SER A 1 182 ? 23.364 5.696 -20.138 1.00 84.38 182 SER A C 1
ATOM 1376 O O . SER A 1 182 ? 23.856 6.617 -20.795 1.00 84.38 182 SER A O 1
ATOM 1378 N N . GLU A 1 183 ? 23.878 4.462 -20.160 1.00 87.62 183 GLU A N 1
ATOM 1379 C CA . GLU A 1 183 ? 25.002 4.071 -21.019 1.00 87.62 183 GLU A CA 1
ATOM 1380 C C . GLU A 1 183 ? 24.649 4.243 -22.504 1.00 87.62 183 GLU A C 1
ATOM 1382 O O . GLU A 1 183 ? 25.401 4.882 -23.244 1.00 87.62 183 GLU A O 1
ATOM 1387 N N . ALA A 1 184 ? 23.477 3.772 -22.941 1.00 89.00 184 ALA A N 1
ATOM 1388 C CA . ALA A 1 184 ? 23.013 3.919 -24.322 1.00 89.00 184 ALA A CA 1
ATOM 1389 C C . ALA A 1 184 ? 22.896 5.396 -24.763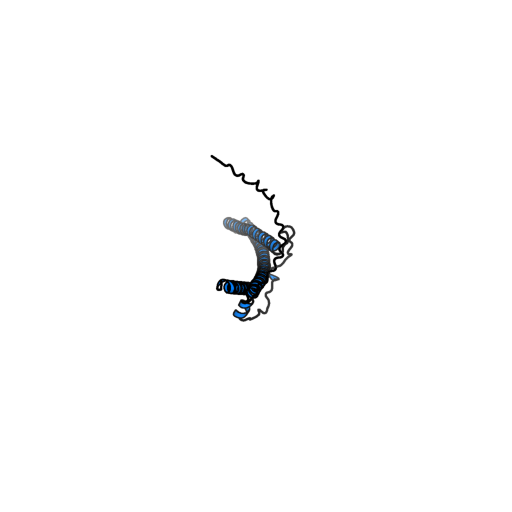 1.00 89.00 184 ALA A C 1
ATOM 1391 O O . ALA A 1 184 ? 23.305 5.750 -25.874 1.00 89.00 184 ALA A O 1
ATOM 1392 N N . LEU A 1 185 ? 22.435 6.295 -23.883 1.00 89.81 185 LEU A N 1
ATOM 1393 C CA . LEU A 1 185 ? 22.430 7.742 -24.150 1.00 89.81 185 LEU A CA 1
ATOM 1394 C C . LEU A 1 185 ? 23.844 8.305 -24.330 1.00 89.81 185 LEU A C 1
ATOM 1396 O O . LEU A 1 185 ? 24.083 9.114 -25.233 1.00 89.81 185 LEU A O 1
ATOM 1400 N N . LEU A 1 186 ? 24.796 7.869 -23.503 1.00 90.19 186 LEU A N 1
ATOM 1401 C CA . LEU A 1 186 ? 26.195 8.275 -23.623 1.00 90.19 186 LEU A CA 1
ATOM 1402 C C . LEU A 1 186 ? 26.822 7.761 -24.931 1.00 90.19 186 LEU A C 1
ATOM 1404 O O . LEU A 1 186 ? 27.534 8.514 -25.609 1.00 90.19 186 LEU A O 1
ATOM 1408 N N . HIS A 1 187 ? 26.510 6.527 -25.339 1.00 89.06 187 HIS A N 1
ATOM 1409 C CA . HIS A 1 187 ? 26.904 5.970 -26.637 1.00 89.06 187 HIS A CA 1
ATOM 1410 C C . HIS A 1 187 ? 26.339 6.794 -27.798 1.00 89.06 187 HIS A C 1
ATOM 1412 O O . HIS A 1 187 ? 27.085 7.204 -28.693 1.00 89.06 187 HIS A O 1
ATOM 1418 N N . GLN A 1 188 ? 25.049 7.133 -27.749 1.00 89.94 188 GLN A N 1
ATOM 1419 C CA . GLN A 1 188 ? 24.413 7.974 -28.757 1.00 89.94 188 GLN A CA 1
ATOM 1420 C C . GLN A 1 188 ? 25.077 9.357 -28.856 1.00 89.94 188 GLN A C 1
ATOM 1422 O O . GLN A 1 188 ? 25.387 9.829 -29.955 1.00 89.94 188 GLN A O 1
ATOM 1427 N N . ALA A 1 189 ? 25.295 10.028 -27.722 1.00 86.88 189 ALA A N 1
ATOM 1428 C CA . ALA A 1 189 ? 25.919 11.349 -27.679 1.00 86.88 189 ALA A CA 1
ATOM 1429 C C . ALA A 1 189 ? 27.361 11.317 -28.217 1.00 86.88 189 ALA A C 1
ATOM 1431 O O . ALA A 1 189 ? 27.793 12.226 -28.938 1.00 86.88 189 ALA A O 1
ATOM 1432 N N . SER A 1 190 ? 28.093 10.239 -27.935 1.00 86.81 190 SER A N 1
ATOM 1433 C CA . SER A 1 190 ? 29.444 10.008 -28.454 1.00 86.81 190 SER A CA 1
ATOM 1434 C C . SER A 1 190 ? 29.441 9.828 -29.975 1.00 86.81 190 SER A C 1
ATOM 1436 O O . SER A 1 190 ? 30.206 10.500 -30.673 1.00 86.81 190 SER A O 1
ATOM 1438 N N . ALA A 1 191 ? 28.522 9.020 -30.510 1.00 84.31 191 ALA A N 1
ATOM 1439 C CA . ALA A 1 191 ? 28.365 8.820 -31.950 1.00 84.31 191 ALA A CA 1
ATOM 1440 C C . ALA A 1 191 ? 27.962 10.118 -32.684 1.00 84.31 191 ALA A C 1
ATOM 1442 O O . ALA A 1 191 ? 28.520 10.431 -33.738 1.00 84.31 191 ALA A O 1
ATOM 1443 N N . LYS A 1 192 ? 27.078 10.938 -32.092 1.00 81.31 192 LYS A N 1
ATOM 1444 C CA . LYS A 1 192 ? 26.669 12.252 -32.635 1.00 81.31 192 LYS A CA 1
ATOM 1445 C C . LYS A 1 192 ? 27.787 13.306 -32.581 1.00 81.31 192 LYS A C 1
ATOM 1447 O O . LYS A 1 192 ? 27.960 14.080 -33.521 1.00 81.31 192 LYS A O 1
ATOM 1452 N N . SER A 1 193 ? 28.560 13.365 -31.494 1.00 74.75 193 SER A N 1
ATOM 1453 C CA . SER A 1 193 ? 29.621 14.375 -31.310 1.00 74.75 193 SER A CA 1
ATOM 1454 C C . SER A 1 193 ? 30.878 14.109 -32.146 1.00 74.75 193 SER A C 1
ATOM 1456 O O . SER A 1 193 ? 31.613 15.046 -32.470 1.00 74.75 193 SER A O 1
ATOM 1458 N N . ALA A 1 194 ? 31.125 12.854 -32.533 1.00 62.56 194 ALA A N 1
ATOM 1459 C CA . ALA A 1 194 ? 32.189 12.491 -33.468 1.00 62.56 194 ALA A CA 1
ATOM 1460 C C . ALA A 1 194 ? 31.996 13.131 -34.859 1.00 62.56 194 ALA A C 1
ATOM 1462 O O . ALA A 1 194 ? 32.981 13.438 -35.526 1.00 62.56 194 ALA A O 1
ATOM 1463 N N . TRP A 1 195 ? 30.749 13.396 -35.258 1.00 50.19 195 TRP A N 1
ATOM 1464 C CA . TRP A 1 195 ? 30.409 14.066 -36.515 1.00 50.19 195 TRP A CA 1
ATOM 1465 C C . TRP A 1 195 ? 30.592 15.596 -36.449 1.00 50.19 195 TRP A C 1
ATOM 1467 O O . TRP A 1 195 ? 31.148 16.190 -37.368 1.00 50.19 195 TRP A O 1
ATOM 1477 N N . ARG A 1 196 ? 30.218 16.240 -35.331 1.00 55.03 196 ARG A N 1
ATOM 1478 C CA . ARG A 1 196 ? 30.185 17.717 -35.202 1.00 55.03 196 ARG A CA 1
ATOM 1479 C C . ARG A 1 196 ? 31.560 18.400 -35.105 1.00 55.03 196 ARG A C 1
ATOM 1481 O O . ARG A 1 196 ? 31.643 19.612 -35.226 1.00 55.03 196 ARG A O 1
ATOM 1488 N N . ARG A 1 197 ? 32.639 17.655 -34.843 1.00 52.97 197 ARG A N 1
ATOM 1489 C CA . ARG A 1 197 ? 34.005 18.204 -34.679 1.00 52.97 197 ARG A CA 1
ATOM 1490 C C . ARG A 1 197 ? 34.820 18.287 -35.978 1.00 52.97 197 ARG A C 1
ATOM 1492 O O . ARG A 1 197 ? 35.982 18.671 -35.913 1.00 52.97 197 ARG A O 1
ATOM 1499 N N . ARG A 1 198 ? 34.268 17.885 -37.129 1.00 50.31 198 ARG A N 1
ATOM 1500 C CA . ARG A 1 198 ? 35.005 17.810 -38.411 1.00 50.31 198 ARG A CA 1
ATOM 1501 C C . ARG A 1 198 ? 34.311 18.513 -39.587 1.00 50.31 198 ARG A C 1
ATOM 1503 O O . ARG A 1 198 ? 34.660 18.246 -40.733 1.00 50.31 198 ARG A O 1
ATOM 1510 N N . THR A 1 199 ? 33.356 19.391 -39.292 1.00 46.72 199 THR A N 1
ATOM 1511 C CA . THR A 1 199 ? 32.821 20.418 -40.203 1.00 46.72 199 THR A CA 1
ATOM 1512 C C . THR A 1 199 ? 33.330 21.770 -39.747 1.00 46.72 199 THR A C 1
ATOM 1514 O O . THR A 1 199 ? 33.761 22.558 -40.608 1.00 46.72 199 THR A O 1
#

Solvent-accessible surface area (backbone atoms only — not comparable to full-atom values): 11701 Å² total; per-residue (Å²): 134,90,77,93,79,84,79,76,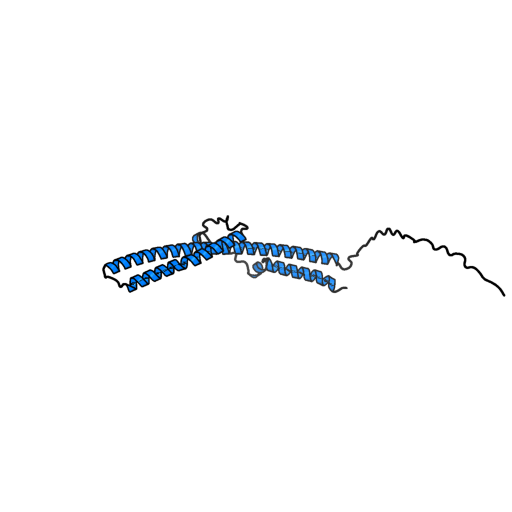85,76,78,74,78,69,89,82,82,84,83,81,89,80,85,88,84,84,82,83,81,66,86,83,42,55,67,58,30,52,49,52,22,50,51,24,50,52,51,22,53,53,20,51,50,50,37,53,52,51,52,50,52,52,50,44,53,54,35,51,53,51,32,16,48,41,54,50,52,48,54,52,50,51,53,50,38,52,53,42,47,53,53,41,52,53,44,50,53,35,33,78,71,70,73,50,57,72,65,57,46,51,52,43,50,50,53,38,50,53,51,57,62,54,46,61,62,50,54,52,52,35,54,51,31,50,42,53,42,16,56,73,70,75,39,60,56,94,74,58,79,80,77,88,63,48,55,90,75,65,76,77,74,94,70,75,85,88,67,58,70,71,61,57,50,64,69,33,31,66,52,48,21,53,50,21,50,51,51,20,51,50,33,55,50,68,54,71,78,77,120

Foldseek 3Di:
DDDDDDDPPDPDPPDDDDDDDDDDDDDDDCPPCLVVLVVQLVVLVVQLVVLVVVLVVVVLVVQLVVLLLQLQVLVVVLVVLVVVLVVLVVVLVVVVVCVVVVNDDPVVSVVSVVVSVVSVVVNVVSVVSNLVSLCSNCVSVVHHSVPDDPDNPHNVNDDDPPDDDPDDVVVVVCPRSVVSSVVSVVSSVVSVVSVVVPD

Organism: NCBI:txid1268547

pLDDT: mean 83.12, std 15.69, range [37.0, 98.5]